Protein AF-0000000084561874 (afdb_homodimer)

Structure (mmCIF, N/CA/C/O backbone):
data_AF-0000000084561874-model_v1
#
loop_
_entity.id
_entity.type
_entity.pdbx_description
1 polymer 'Uncharacterized protein'
#
loop_
_atom_site.group_PDB
_atom_site.id
_atom_site.type_symbol
_atom_site.label_atom_id
_atom_site.label_alt_id
_atom_site.label_comp_id
_atom_site.label_asym_id
_atom_site.label_entity_id
_atom_site.label_seq_id
_atom_site.pdbx_PDB_ins_code
_atom_site.Cartn_x
_atom_site.Cartn_y
_atom_site.Cartn_z
_atom_site.occupancy
_atom_site.B_iso_or_equiv
_atom_site.auth_seq_id
_atom_site.auth_comp_id
_atom_site.auth_asym_id
_atom_site.auth_atom_id
_atom_site.pdbx_PDB_model_num
ATOM 1 N N . MET A 1 1 ? 9.617 -2.43 -19.828 1 80 1 MET A N 1
ATOM 2 C CA . MET A 1 1 ? 9.375 -1.846 -18.516 1 80 1 MET A CA 1
ATOM 3 C C . MET A 1 1 ? 10.688 -1.508 -17.812 1 80 1 MET A C 1
ATOM 5 O O . MET A 1 1 ? 11.586 -2.35 -17.734 1 80 1 MET A O 1
ATOM 9 N N . PRO A 1 2 ? 10.875 -0.246 -17.375 1 89.06 2 PRO A N 1
ATOM 10 C CA . PRO A 1 2 ? 12.117 0.099 -16.672 1 89.06 2 PRO A CA 1
ATOM 11 C C . PRO A 1 2 ? 12.289 -0.681 -15.375 1 89.06 2 PRO A C 1
ATOM 13 O O . PRO A 1 2 ? 11.312 -0.943 -14.664 1 89.06 2 PRO A O 1
ATOM 16 N N . ILE A 1 3 ? 13.477 -1.146 -15.203 1 89.06 3 ILE A N 1
ATOM 17 C CA . ILE A 1 3 ? 13.844 -1.874 -14 1 89.06 3 ILE A CA 1
ATOM 18 C C . ILE A 1 3 ? 15.039 -1.195 -13.328 1 89.06 3 ILE A C 1
ATOM 20 O O . ILE A 1 3 ? 16.062 -0.944 -13.969 1 89.06 3 ILE A O 1
ATOM 24 N N . ILE A 1 4 ? 14.797 -0.896 -12.055 1 91.31 4 ILE A N 1
ATOM 25 C CA . ILE A 1 4 ? 15.867 -0.285 -11.273 1 91.31 4 ILE A CA 1
ATOM 26 C C . ILE A 1 4 ? 16.312 -1.244 -10.172 1 91.31 4 ILE A C 1
ATOM 28 O O . ILE A 1 4 ? 15.492 -1.717 -9.383 1 91.31 4 ILE A O 1
ATOM 32 N N . GLU A 1 5 ? 17.609 -1.479 -10.141 1 91.44 5 GLU A N 1
ATOM 33 C CA . GLU A 1 5 ? 18.188 -2.332 -9.117 1 91.44 5 GLU A CA 1
ATOM 34 C C . GLU A 1 5 ? 18.766 -1.502 -7.969 1 91.44 5 GLU A C 1
ATOM 36 O O . GLU A 1 5 ? 19.484 -0.528 -8.203 1 91.44 5 GLU A O 1
ATOM 41 N N . MET A 1 6 ? 18.359 -1.973 -6.793 1 91.81 6 MET A N 1
ATOM 42 C CA . MET A 1 6 ? 19 -1.351 -5.641 1 91.81 6 MET A CA 1
ATOM 43 C C . MET A 1 6 ? 20.438 -1.842 -5.484 1 91.81 6 MET A C 1
ATOM 45 O O . MET A 1 6 ? 20.672 -2.98 -5.074 1 91.81 6 MET A O 1
ATOM 49 N N . SER A 1 7 ? 21.375 -1.071 -5.773 1 85.44 7 SER A N 1
ATOM 50 C CA . SER A 1 7 ? 22.781 -1.455 -5.859 1 85.44 7 SER A CA 1
ATOM 51 C C . SER A 1 7 ? 23.375 -1.675 -4.473 1 85.44 7 SER A C 1
ATOM 53 O O . SER A 1 7 ? 24.297 -2.484 -4.309 1 85.44 7 SER A O 1
ATOM 55 N N . ASP A 1 8 ? 22.859 -0.956 -3.539 1 88.56 8 ASP A N 1
ATOM 56 C CA . ASP A 1 8 ? 23.344 -1.124 -2.17 1 88.56 8 ASP A CA 1
ATOM 57 C C . ASP A 1 8 ? 22.844 -2.436 -1.571 1 88.56 8 ASP A C 1
ATOM 59 O O . ASP A 1 8 ? 21.625 -2.629 -1.408 1 88.56 8 ASP A O 1
ATOM 63 N N . GLU A 1 9 ? 23.75 -3.309 -1.173 1 87.12 9 GLU A N 1
ATOM 64 C CA . GLU A 1 9 ? 23.406 -4.641 -0.681 1 87.12 9 GLU A CA 1
ATOM 65 C C . GLU A 1 9 ? 22.656 -4.566 0.642 1 87.12 9 GLU A C 1
ATOM 67 O O . GLU A 1 9 ? 21.984 -5.527 1.037 1 87.12 9 GLU A O 1
ATOM 72 N N . ASN A 1 10 ? 22.703 -3.445 1.242 1 91.62 10 ASN A N 1
ATOM 73 C CA . ASN A 1 10 ? 22.047 -3.295 2.535 1 91.62 10 ASN A CA 1
ATOM 74 C C . ASN A 1 10 ? 20.703 -2.58 2.4 1 91.62 10 ASN A C 1
ATOM 76 O O . ASN A 1 10 ? 20 -2.365 3.395 1 91.62 10 ASN A O 1
ATOM 80 N N . ALA A 1 11 ? 20.375 -2.238 1.216 1 95.94 11 ALA A N 1
ATOM 81 C CA . ALA A 1 11 ? 19.125 -1.509 0.991 1 95.94 11 ALA A CA 1
ATOM 82 C C . ALA A 1 11 ? 17.922 -2.375 1.329 1 95.94 11 ALA A C 1
ATOM 84 O O . ALA A 1 11 ? 17.875 -3.557 0.977 1 95.94 11 ALA A O 1
ATOM 85 N N . ARG A 1 12 ? 17.062 -1.822 2.072 1 96 12 ARG A N 1
ATOM 86 C CA . ARG A 1 12 ? 15.773 -2.432 2.402 1 96 12 ARG A CA 1
ATOM 87 C C . ARG A 1 12 ? 14.617 -1.505 2.039 1 96 12 ARG A C 1
ATOM 89 O O . ARG A 1 12 ? 14.68 -0.301 2.297 1 96 12 ARG A O 1
ATOM 96 N N . LEU A 1 13 ? 13.594 -2.086 1.442 1 96.94 13 LEU A N 1
ATOM 97 C CA . LEU A 1 13 ? 12.445 -1.317 0.961 1 96.94 13 LEU A CA 1
ATOM 98 C C . LEU A 1 13 ? 11.164 -2.139 1.051 1 96.94 13 LEU A C 1
ATOM 100 O O . LEU A 1 13 ? 11.117 -3.273 0.568 1 96.94 13 LEU A O 1
ATOM 104 N N . ASP A 1 14 ? 10.203 -1.571 1.718 1 96.62 14 ASP A N 1
ATOM 105 C CA . ASP A 1 14 ? 8.859 -2.141 1.754 1 96.62 14 ASP A CA 1
ATOM 106 C C . ASP A 1 14 ? 7.828 -1.153 1.21 1 96.62 14 ASP A C 1
ATOM 108 O O . ASP A 1 14 ? 7.871 0.036 1.531 1 96.62 14 ASP A O 1
ATOM 112 N N . GLY A 1 15 ? 6.957 -1.612 0.344 1 96.88 15 GLY A N 1
ATOM 113 C CA . GLY A 1 15 ? 5.969 -0.751 -0.284 1 96.88 15 GLY A CA 1
ATOM 114 C C . GLY A 1 15 ? 5.09 -0.022 0.716 1 96.88 15 GLY A C 1
ATOM 115 O O . GLY A 1 15 ? 4.57 1.058 0.423 1 96.88 15 GLY A O 1
ATOM 116 N N . GLY A 1 16 ? 4.902 -0.568 1.932 1 96.94 16 GLY A N 1
ATOM 117 C CA . GLY A 1 16 ? 4.105 0.053 2.977 1 96.94 16 GLY A CA 1
ATOM 118 C C . GLY A 1 16 ? 4.699 1.35 3.492 1 96.94 16 GLY A C 1
ATOM 119 O O . GLY A 1 16 ? 4.027 2.115 4.184 1 96.94 16 GLY A O 1
ATOM 120 N N . ASP A 1 17 ? 5.922 1.586 3.076 1 98.12 17 ASP A N 1
ATOM 121 C CA . ASP A 1 17 ? 6.617 2.787 3.531 1 98.12 17 ASP A CA 1
ATOM 122 C C . ASP A 1 17 ? 6.75 3.807 2.402 1 98.12 17 ASP A C 1
ATOM 124 O O . ASP A 1 17 ? 7.418 4.832 2.559 1 98.12 17 ASP A O 1
ATOM 128 N N . VAL A 1 18 ? 6.219 3.533 1.249 1 98.5 18 VAL A N 1
ATOM 129 C CA . VAL A 1 18 ? 6.359 4.434 0.109 1 98.5 18 VAL A CA 1
ATOM 130 C C . VAL A 1 18 ? 5.008 5.062 -0.224 1 98.5 18 VAL A C 1
ATOM 132 O O . VAL A 1 18 ? 4.07 4.359 -0.609 1 98.5 18 VAL A O 1
ATOM 135 N N . LEU A 1 19 ? 4.895 6.324 -0.006 1 98.62 19 LEU A N 1
ATOM 136 C CA . LEU A 1 19 ? 3.693 7.082 -0.33 1 98.62 19 LEU A CA 1
ATOM 137 C C . LEU A 1 19 ? 3.953 8.047 -1.485 1 98.62 19 LEU A C 1
ATOM 139 O O . LEU A 1 19 ? 4.738 8.984 -1.352 1 98.62 19 LEU A O 1
ATOM 143 N N . PHE A 1 20 ? 3.379 7.801 -2.621 1 98.31 20 PHE A N 1
ATOM 144 C CA . PHE A 1 20 ? 3.432 8.703 -3.768 1 98.31 20 PHE A CA 1
ATOM 145 C C . PHE A 1 20 ? 2.178 9.562 -3.834 1 98.31 20 PHE A C 1
ATOM 147 O O . PHE A 1 20 ? 1.062 9.047 -3.881 1 98.31 20 PHE A O 1
ATOM 154 N N . THR A 1 21 ? 2.295 10.828 -3.965 1 97.88 21 THR A N 1
ATOM 155 C CA . THR A 1 21 ? 1.154 11.742 -3.924 1 97.88 21 THR A CA 1
ATOM 156 C C . THR A 1 21 ? 0.729 12.133 -5.336 1 97.88 21 THR A C 1
ATOM 158 O O . THR A 1 21 ? -0.277 12.82 -5.516 1 97.88 21 THR A O 1
ATOM 161 N N . GLY A 1 22 ? 1.455 11.711 -6.316 1 96.62 22 GLY A N 1
ATOM 162 C CA . GLY A 1 22 ? 1.316 12.203 -7.676 1 96.62 22 GLY A CA 1
ATOM 163 C C . GLY A 1 22 ? 2.291 13.312 -8.016 1 96.62 22 GLY A C 1
ATOM 164 O O . GLY A 1 22 ? 2.516 13.617 -9.188 1 96.62 22 GLY A O 1
ATOM 165 N N . ARG A 1 23 ? 2.92 13.891 -6.934 1 97.62 23 ARG A N 1
ATOM 166 C CA . ARG A 1 23 ? 3.818 15.023 -7.145 1 97.62 23 ARG A CA 1
ATOM 167 C C . ARG A 1 23 ? 5.18 14.766 -6.504 1 97.62 23 ARG A C 1
ATOM 169 O O . ARG A 1 23 ? 6.184 15.336 -6.926 1 97.62 23 ARG A O 1
ATOM 176 N N . GLU A 1 24 ? 5.199 14 -5.5 1 98.81 24 GLU A N 1
ATOM 177 C CA . GLU A 1 24 ? 6.434 13.664 -4.801 1 98.81 24 GLU A CA 1
ATOM 178 C C . GLU A 1 24 ? 6.293 12.359 -4.023 1 98.81 24 GLU A C 1
ATOM 180 O O . GLU A 1 24 ? 5.184 11.836 -3.875 1 98.81 24 GLU A O 1
ATOM 185 N N . PHE A 1 25 ? 7.414 11.828 -3.537 1 98.81 25 PHE A N 1
ATOM 186 C CA . PHE A 1 25 ? 7.473 10.617 -2.727 1 98.81 25 PHE A CA 1
ATOM 187 C C . PHE A 1 25 ? 7.812 10.953 -1.279 1 98.81 25 PHE A C 1
ATOM 189 O O . PHE A 1 25 ? 8.719 11.75 -1.017 1 98.81 25 PHE A O 1
ATOM 196 N N . PHE A 1 26 ? 7.074 10.406 -0.37 1 98.88 26 PHE A N 1
ATOM 197 C CA . PHE A 1 26 ? 7.512 10.234 1.01 1 98.88 26 PHE A CA 1
ATOM 198 C C . PHE A 1 26 ? 7.887 8.781 1.284 1 98.88 26 PHE A C 1
ATOM 200 O O . PHE A 1 26 ? 7.125 7.871 0.964 1 98.88 26 PHE A O 1
ATOM 207 N N . VAL A 1 27 ? 9.078 8.578 1.816 1 98.88 27 VAL A N 1
ATOM 208 C CA . VAL A 1 27 ? 9.523 7.223 2.131 1 98.88 27 VAL A CA 1
ATOM 209 C C . VAL A 1 27 ? 9.758 7.09 3.633 1 98.88 27 VAL A C 1
ATOM 211 O O . VAL A 1 27 ? 10.656 7.73 4.184 1 98.88 27 VAL A O 1
ATOM 214 N N . GLY A 1 28 ? 8.953 6.293 4.27 1 98.81 28 GLY A N 1
ATOM 215 C CA . GLY A 1 28 ? 9.109 6.059 5.695 1 98.81 28 GLY A CA 1
ATOM 216 C C . GLY A 1 28 ? 10.367 5.277 6.035 1 98.81 28 GLY A C 1
ATOM 217 O O . GLY A 1 28 ? 10.609 4.207 5.473 1 98.81 28 GLY A O 1
ATOM 218 N N . ILE A 1 29 ? 11.164 5.793 6.922 1 98.62 29 ILE A N 1
ATOM 219 C CA . ILE A 1 29 ? 12.281 5.055 7.496 1 98.62 29 ILE A CA 1
ATOM 220 C C . ILE A 1 29 ? 11.797 4.258 8.711 1 98.62 29 ILE A C 1
ATOM 222 O O . ILE A 1 29 ? 11.469 4.832 9.75 1 98.62 29 ILE A O 1
ATOM 226 N N . SER A 1 30 ? 11.734 2.953 8.539 1 97.69 30 SER A N 1
ATOM 227 C CA . SER A 1 30 ? 11.164 2.027 9.516 1 97.69 30 SER A CA 1
ATOM 228 C C . SER A 1 30 ? 12.039 0.789 9.672 1 97.69 30 SER A C 1
ATOM 230 O O . SER A 1 30 ? 13.195 0.782 9.258 1 97.69 30 SER A O 1
ATOM 232 N N . TYR A 1 31 ? 11.531 -0.161 10.375 1 95.31 31 TYR A N 1
ATOM 233 C CA . TYR A 1 31 ? 12.219 -1.443 10.5 1 95.31 31 TYR A CA 1
ATOM 234 C C . TYR A 1 31 ? 12.43 -2.082 9.133 1 95.31 31 TYR A C 1
ATOM 236 O O . TYR A 1 31 ? 13.461 -2.721 8.891 1 95.31 31 TYR A O 1
ATOM 244 N N . TRP A 1 32 ? 11.555 -1.86 8.219 1 95.44 32 TRP A N 1
ATOM 245 C CA . TRP A 1 32 ? 11.531 -2.584 6.953 1 95.44 32 TRP A CA 1
ATOM 246 C C . TRP A 1 32 ? 12.203 -1.775 5.848 1 95.44 32 TRP A C 1
ATOM 248 O O . TRP A 1 32 ? 12.641 -2.334 4.84 1 95.44 32 TRP A O 1
ATOM 258 N N . THR A 1 33 ? 12.234 -0.494 5.965 1 97.38 33 THR A N 1
ATOM 259 C CA . THR A 1 33 ? 12.805 0.409 4.973 1 97.38 33 THR A CA 1
ATOM 260 C C . THR A 1 33 ? 13.898 1.276 5.594 1 97.38 33 THR A C 1
ATOM 262 O O . THR A 1 33 ? 13.695 1.855 6.664 1 97.38 33 THR A O 1
ATOM 265 N N . ASN A 1 34 ? 15.047 1.278 4.945 1 97.75 34 ASN A N 1
ATOM 266 C CA . ASN A 1 34 ? 16.125 2.125 5.453 1 97.75 34 ASN A CA 1
ATOM 267 C C . ASN A 1 34 ? 16.469 3.244 4.477 1 97.75 34 ASN A C 1
ATOM 269 O O . ASN A 1 34 ? 15.805 3.391 3.439 1 97.75 34 ASN A O 1
ATOM 273 N N . GLU A 1 35 ? 17.453 4.07 4.801 1 97.88 35 GLU A N 1
ATOM 274 C CA . GLU A 1 35 ? 17.844 5.227 4 1 97.88 35 GLU A CA 1
ATOM 275 C C . GLU A 1 35 ? 18.312 4.805 2.609 1 97.88 35 GLU A C 1
ATOM 277 O O . GLU A 1 35 ? 18.062 5.496 1.624 1 97.88 35 GLU A O 1
ATOM 282 N N . ALA A 1 36 ? 19.016 3.676 2.559 1 97.06 36 ALA A N 1
ATOM 283 C CA . ALA A 1 36 ? 19.469 3.17 1.266 1 97.06 36 ALA A CA 1
ATOM 284 C C . ALA A 1 36 ? 18.281 2.834 0.366 1 97.06 36 ALA A C 1
ATOM 286 O O . ALA A 1 36 ? 18.312 3.098 -0.838 1 97.06 36 ALA A O 1
ATOM 287 N N . GLY A 1 37 ? 17.219 2.262 0.943 1 97.44 37 GLY A N 1
ATOM 288 C CA . GLY A 1 37 ? 16 2.033 0.193 1 97.44 37 GLY A CA 1
ATOM 289 C C . GLY A 1 37 ? 15.367 3.311 -0.322 1 97.44 37 GLY A C 1
ATOM 290 O O . GLY A 1 37 ? 14.938 3.375 -1.475 1 97.44 37 GLY A O 1
ATOM 291 N N . ALA A 1 38 ? 15.367 4.305 0.555 1 98.25 38 ALA A N 1
ATOM 292 C CA . ALA A 1 38 ? 14.82 5.602 0.154 1 98.25 38 ALA A CA 1
ATOM 293 C C . ALA A 1 38 ? 15.617 6.195 -1.003 1 98.25 38 ALA A C 1
ATOM 295 O O . ALA A 1 38 ? 15.047 6.746 -1.944 1 98.25 38 ALA A O 1
ATOM 296 N N . ARG A 1 39 ? 16.844 6.055 -0.987 1 97.25 39 ARG A N 1
ATOM 297 C CA . ARG A 1 39 ? 17.703 6.555 -2.059 1 97.25 39 ARG A CA 1
ATOM 298 C C . ARG A 1 39 ? 17.422 5.824 -3.367 1 97.25 39 ARG A C 1
ATOM 300 O O . ARG A 1 39 ? 17.453 6.434 -4.441 1 97.25 39 ARG A O 1
ATOM 307 N N . ALA A 1 40 ? 17.172 4.582 -3.264 1 96.38 40 ALA A N 1
ATOM 308 C CA . ALA A 1 40 ? 16.859 3.803 -4.461 1 96.38 40 ALA A CA 1
ATOM 309 C C . ALA A 1 40 ? 15.57 4.297 -5.113 1 96.38 40 ALA A C 1
ATOM 311 O O . ALA A 1 40 ? 15.477 4.383 -6.34 1 96.38 40 ALA A O 1
ATOM 312 N N . VAL A 1 41 ? 14.562 4.625 -4.309 1 97.81 41 VAL A N 1
ATOM 313 C CA . VAL A 1 41 ? 13.312 5.168 -4.836 1 97.81 41 VAL A CA 1
ATOM 314 C C . VAL A 1 41 ? 13.578 6.5 -5.535 1 97.81 41 VAL A C 1
ATOM 316 O O . VAL A 1 41 ? 13.117 6.723 -6.656 1 97.81 41 VAL A O 1
ATOM 319 N N . ALA A 1 42 ? 14.383 7.312 -4.887 1 97.88 42 ALA A N 1
ATOM 320 C CA . ALA A 1 42 ? 14.719 8.609 -5.473 1 97.88 42 ALA A CA 1
ATOM 321 C C . ALA A 1 42 ? 15.43 8.438 -6.812 1 97.88 42 ALA A C 1
ATOM 323 O O . ALA A 1 42 ? 15.141 9.156 -7.77 1 97.88 42 ALA A O 1
ATOM 324 N N . ALA A 1 43 ? 16.281 7.469 -6.867 1 95.94 43 ALA A N 1
ATOM 325 C CA . ALA A 1 43 ? 17.047 7.227 -8.086 1 95.94 43 ALA A CA 1
ATOM 326 C C . ALA A 1 43 ? 16.141 6.684 -9.203 1 95.94 43 ALA A C 1
ATOM 328 O O . ALA A 1 43 ? 16.375 6.977 -10.375 1 95.94 43 ALA A O 1
ATOM 329 N N . ALA A 1 44 ? 15.172 5.961 -8.82 1 95.94 44 ALA A N 1
ATOM 330 C CA . ALA A 1 44 ? 14.273 5.34 -9.797 1 95.94 44 ALA A CA 1
ATOM 331 C C . ALA A 1 44 ? 13.305 6.363 -10.383 1 95.94 44 ALA A C 1
ATOM 333 O O . ALA A 1 44 ? 12.828 6.199 -11.508 1 95.94 44 ALA A O 1
ATOM 334 N N . PHE A 1 45 ? 13.023 7.43 -9.625 1 97.31 45 PHE A N 1
ATOM 335 C CA . PHE A 1 45 ? 12.07 8.445 -10.047 1 97.31 45 PHE A CA 1
ATOM 336 C C . PHE A 1 45 ? 12.656 9.844 -9.883 1 97.31 45 PHE A C 1
ATOM 338 O O . PHE A 1 45 ? 12.133 10.656 -9.117 1 97.31 45 PHE A O 1
ATOM 345 N N . PRO A 1 46 ? 13.68 10.148 -10.633 1 97.19 46 PRO A N 1
ATOM 346 C CA . PRO A 1 46 ? 14.406 11.398 -10.43 1 97.19 46 PRO A CA 1
ATOM 347 C C . PRO A 1 46 ? 13.578 12.633 -10.781 1 97.19 46 PRO A C 1
ATOM 349 O O . PRO A 1 46 ? 13.953 13.758 -10.43 1 97.19 46 PRO A O 1
ATOM 352 N N . GLU A 1 47 ? 12.453 12.43 -11.422 1 97.75 47 GLU A N 1
ATOM 353 C CA . GLU A 1 47 ? 11.617 13.555 -11.836 1 97.75 47 GLU A CA 1
ATOM 354 C C . GLU A 1 47 ? 10.742 14.039 -10.68 1 97.75 47 GLU A C 1
ATOM 356 O O . GLU A 1 47 ? 10.156 15.125 -10.758 1 97.75 47 GLU A O 1
ATOM 361 N N . TYR A 1 48 ? 10.656 13.32 -9.609 1 98.44 48 TYR A N 1
ATOM 362 C CA . TYR A 1 48 ? 9.867 13.68 -8.438 1 98.44 48 TYR A CA 1
ATOM 363 C C . TYR A 1 48 ? 10.766 13.922 -7.227 1 98.44 48 TYR A C 1
ATOM 365 O O . TYR A 1 48 ? 11.719 13.172 -7 1 98.44 48 TYR A O 1
ATOM 373 N N . PRO A 1 49 ? 10.422 14.945 -6.453 1 98.75 49 PRO A N 1
ATOM 374 C CA . PRO A 1 49 ? 11.062 14.992 -5.137 1 98.75 49 PRO A CA 1
ATOM 375 C C . PRO A 1 49 ? 10.789 13.734 -4.309 1 98.75 49 PRO A C 1
ATOM 377 O O . PRO A 1 49 ? 9.711 13.148 -4.398 1 98.75 49 PRO A O 1
ATOM 380 N N . CYS A 1 50 ? 11.75 13.312 -3.576 1 98.81 50 CYS A N 1
ATOM 381 C CA . CYS A 1 50 ? 11.641 12.156 -2.701 1 98.81 50 CYS A CA 1
ATOM 382 C C . CYS A 1 50 ? 12.203 12.461 -1.317 1 98.81 50 CYS A C 1
ATOM 384 O O . CYS A 1 50 ? 13.375 12.805 -1.181 1 98.81 50 CYS A O 1
ATOM 386 N N . THR A 1 51 ? 11.375 12.336 -0.268 1 98.81 51 THR A N 1
ATOM 387 C CA . THR A 1 51 ? 11.742 12.742 1.084 1 98.81 51 THR A CA 1
ATOM 388 C C . THR A 1 51 ? 11.633 11.57 2.051 1 98.81 51 THR A C 1
ATOM 390 O O . THR A 1 51 ? 10.555 11 2.221 1 98.81 51 THR A O 1
ATOM 393 N N . PRO A 1 52 ? 12.703 11.172 2.707 1 98.81 52 PRO A N 1
ATOM 394 C CA . PRO A 1 52 ? 12.594 10.203 3.799 1 98.81 52 PRO A CA 1
ATOM 395 C C . PRO A 1 52 ? 11.914 10.781 5.035 1 98.81 52 PRO A C 1
ATOM 397 O O . PRO A 1 52 ? 12.125 11.953 5.371 1 98.81 52 PRO A O 1
ATOM 400 N N . ILE A 1 53 ? 11.023 10.023 5.676 1 98.81 53 ILE A N 1
ATOM 401 C CA . ILE A 1 53 ? 10.297 10.422 6.879 1 98.81 53 ILE A CA 1
ATOM 402 C C . ILE A 1 53 ? 10.523 9.391 7.98 1 98.81 53 ILE A C 1
ATOM 404 O O . ILE A 1 53 ? 10.188 8.211 7.82 1 98.81 53 ILE A O 1
ATOM 408 N N . LYS A 1 54 ? 11.078 9.75 9.039 1 97.88 54 LYS A N 1
ATOM 409 C CA . LYS A 1 54 ? 11.18 8.828 10.172 1 97.88 54 LYS A CA 1
ATOM 410 C C . LYS A 1 54 ? 9.797 8.477 10.711 1 97.88 54 LYS A C 1
ATOM 412 O O . LYS A 1 54 ? 8.984 9.367 10.984 1 97.88 54 LYS A O 1
ATOM 417 N N . VAL A 1 55 ? 9.5 7.191 10.836 1 97.06 55 VAL A N 1
ATOM 418 C CA . VAL A 1 55 ? 8.211 6.773 11.375 1 97.06 55 VAL A CA 1
ATOM 419 C C . VAL A 1 55 ? 8.43 5.918 12.625 1 97.06 55 VAL A C 1
ATOM 421 O O . VAL A 1 55 ? 9.484 5.297 12.781 1 97.06 55 VAL A O 1
ATOM 424 N N . PRO A 1 56 ? 7.488 5.844 13.477 1 94.19 56 PRO A N 1
ATOM 425 C CA . PRO A 1 56 ? 7.613 4.977 14.648 1 94.19 56 PRO A CA 1
ATOM 426 C C . PRO A 1 56 ? 7.801 3.506 14.281 1 94.19 56 PRO A C 1
ATOM 428 O O . PRO A 1 56 ? 7.336 3.064 13.227 1 94.19 56 PRO A O 1
ATOM 431 N N . GLU A 1 57 ? 8.516 2.725 15.047 1 85.56 57 GLU A N 1
ATOM 432 C CA . GLU A 1 57 ? 9.062 1.409 14.719 1 85.56 57 GLU A CA 1
ATOM 433 C C . GLU A 1 57 ? 7.949 0.373 14.57 1 85.56 57 GLU A C 1
ATOM 435 O O . GLU A 1 57 ? 8.133 -0.659 13.922 1 85.56 57 GLU A O 1
ATOM 440 N N . GLN A 1 58 ? 6.777 0.638 14.766 1 89.69 58 GLN A N 1
ATOM 441 C CA . GLN A 1 58 ? 5.789 -0.428 14.891 1 89.69 58 GLN A CA 1
ATOM 442 C C . GLN A 1 58 ? 4.992 -0.591 13.602 1 89.69 58 GLN A C 1
ATOM 444 O O . GLN A 1 58 ? 4.316 -1.604 13.406 1 89.69 58 GLN A O 1
ATOM 449 N N . LYS A 1 59 ? 5.145 0.398 12.742 1 94.25 59 LYS A N 1
ATOM 450 C CA . LYS A 1 59 ? 4.262 0.335 11.578 1 94.25 59 LYS A CA 1
ATOM 451 C C . LYS A 1 59 ? 4.91 0.988 10.359 1 94.25 59 LYS A C 1
ATOM 453 O O . LYS A 1 59 ? 5.918 1.683 10.484 1 94.25 59 LYS A O 1
ATOM 458 N N . HIS A 1 60 ? 4.391 0.721 9.242 1 97.25 60 HIS A N 1
ATOM 459 C CA . HIS A 1 60 ? 4.77 1.375 7.996 1 97.25 60 HIS A CA 1
ATOM 460 C C . HIS A 1 60 ? 4.207 2.791 7.926 1 97.25 60 HIS A C 1
ATOM 462 O O . HIS A 1 60 ? 3.234 3.113 8.609 1 97.25 60 HIS A O 1
ATOM 468 N N . LEU A 1 61 ? 4.754 3.598 7.102 1 98.31 61 LEU A N 1
ATOM 469 C CA . LEU A 1 61 ? 4.312 4.977 6.906 1 98.31 61 LEU A CA 1
ATOM 470 C C . LEU A 1 61 ? 2.83 5.027 6.555 1 98.31 61 LEU A C 1
ATOM 472 O O . LEU A 1 61 ? 2.074 5.801 7.145 1 98.31 61 LEU A O 1
ATOM 476 N N . LYS A 1 62 ? 2.393 4.129 5.711 1 97.88 62 LYS A N 1
ATOM 477 C CA . LYS A 1 62 ? 1.039 4.207 5.172 1 97.88 62 LYS A CA 1
ATOM 478 C C . LYS A 1 62 ? 0.007 3.76 6.203 1 97.88 62 LYS A C 1
ATOM 480 O O . LYS A 1 62 ? -1.193 3.971 6.02 1 97.88 62 LYS A O 1
ATOM 485 N N . SER A 1 63 ? 0.514 3.201 7.289 1 96.12 63 SER A N 1
ATOM 486 C CA . SER A 1 63 ? -0.394 2.924 8.398 1 96.12 63 SER A CA 1
ATOM 487 C C . SER A 1 63 ? -0.798 4.207 9.117 1 96.12 63 SER A C 1
ATOM 489 O O . SER A 1 63 ? -1.869 4.273 9.719 1 96.12 63 SER A O 1
ATOM 491 N N . TYR A 1 64 ? 0.003 5.227 9.039 1 97.62 64 TYR A N 1
ATOM 492 C CA . TYR A 1 64 ? -0.25 6.488 9.727 1 97.62 64 TYR A CA 1
ATOM 493 C C . TYR A 1 64 ? -0.946 7.48 8.797 1 97.62 64 TYR A C 1
ATOM 495 O O . TYR A 1 64 ? -1.857 8.195 9.227 1 97.62 64 TYR A O 1
ATOM 503 N N . ILE A 1 65 ? -0.458 7.559 7.562 1 98.19 65 ILE A N 1
ATOM 504 C CA . ILE A 1 65 ? -0.928 8.562 6.617 1 98.19 65 ILE A CA 1
ATOM 505 C C . ILE A 1 65 ? -1.112 7.93 5.238 1 98.19 65 ILE A C 1
ATOM 507 O O . ILE A 1 65 ? -0.252 7.18 4.773 1 98.19 65 ILE A O 1
ATOM 511 N N . THR A 1 66 ? -2.219 8.148 4.574 1 98.19 66 THR A N 1
ATOM 512 C CA . THR A 1 66 ? -2.477 7.73 3.201 1 98.19 66 THR A CA 1
ATOM 513 C C . THR A 1 66 ? -3.078 8.875 2.391 1 98.19 66 THR A C 1
ATOM 515 O O . THR A 1 66 ? -3.336 9.953 2.928 1 98.19 66 THR A O 1
ATOM 518 N N . MET A 1 67 ? -3.197 8.656 1.163 1 97.69 67 MET A N 1
ATOM 519 C CA . MET A 1 67 ? -3.883 9.641 0.324 1 97.69 67 MET A CA 1
ATOM 520 C C . MET A 1 67 ? -5.395 9.484 0.434 1 97.69 67 MET A C 1
ATOM 522 O O . MET A 1 67 ? -5.91 8.367 0.468 1 97.69 67 MET A O 1
ATOM 526 N N . GLY A 1 68 ? -6.07 10.602 0.579 1 96.69 68 GLY A N 1
ATOM 527 C CA . GLY A 1 68 ? -7.527 10.617 0.546 1 96.69 68 GLY A CA 1
ATOM 528 C C . GLY A 1 68 ? -8.086 11.289 -0.691 1 96.69 68 GLY A C 1
ATOM 529 O O . GLY A 1 68 ? -9.297 11.508 -0.795 1 96.69 68 GLY A O 1
ATOM 530 N N . GLY A 1 69 ? -7.324 11.742 -1.566 1 95.69 69 GLY A N 1
ATOM 531 C CA . GLY A 1 69 ? -7.617 12.461 -2.797 1 95.69 69 GLY A CA 1
ATOM 532 C C . GLY A 1 69 ? -6.422 13.227 -3.342 1 95.69 69 GLY A C 1
ATOM 533 O O . GLY A 1 69 ? -5.336 13.188 -2.758 1 95.69 69 GLY A O 1
ATOM 534 N N . PRO A 1 70 ? -6.715 13.805 -4.617 1 94.88 70 PRO A N 1
ATOM 535 C CA . PRO A 1 70 ? -5.641 14.688 -5.086 1 94.88 70 PRO A CA 1
ATOM 536 C C . PRO A 1 70 ? -5.293 15.781 -4.082 1 94.88 70 PRO A C 1
ATOM 538 O O . PRO A 1 70 ? -6.172 16.547 -3.662 1 94.88 70 PRO A O 1
ATOM 541 N N . ASP A 1 71 ? -4.09 15.891 -3.52 1 96.69 71 ASP A N 1
ATOM 542 C CA . ASP A 1 71 ? -3.545 16.891 -2.605 1 96.69 71 ASP A CA 1
ATOM 543 C C . ASP A 1 71 ? -4.191 16.781 -1.227 1 96.69 71 ASP A C 1
ATOM 545 O O . ASP A 1 71 ? -4.281 17.766 -0.498 1 96.69 71 ASP A O 1
ATOM 549 N N . LEU A 1 72 ? -4.777 15.695 -0.923 1 97.38 72 LEU A N 1
ATOM 550 C CA . LEU A 1 72 ? -5.418 15.461 0.366 1 97.38 72 LEU A CA 1
ATOM 551 C C . LEU A 1 72 ? -4.797 14.258 1.07 1 97.38 72 LEU A C 1
ATOM 553 O O . LEU A 1 72 ? -4.781 13.148 0.523 1 97.38 72 LEU A O 1
ATOM 557 N N . LEU A 1 73 ? -4.277 14.477 2.246 1 98.19 73 LEU A N 1
ATOM 558 C CA . LEU A 1 73 ? -3.762 13.406 3.096 1 98.19 73 LEU A CA 1
ATOM 559 C C . LEU A 1 73 ? -4.793 13 4.141 1 98.19 73 LEU A C 1
ATOM 561 O O . LEU A 1 73 ? -5.445 13.859 4.742 1 98.19 73 LEU A O 1
ATOM 565 N N . CYS A 1 74 ? -4.984 11.75 4.379 1 97.69 74 CYS A N 1
ATOM 566 C CA . CYS A 1 74 ? -5.762 11.203 5.484 1 97.69 74 CYS A CA 1
ATOM 567 C C . CYS A 1 74 ? -4.848 10.719 6.605 1 97.69 74 CYS A C 1
ATOM 569 O O . CYS A 1 74 ? -3.873 10.008 6.352 1 97.69 74 CYS A O 1
ATOM 571 N N . VAL A 1 75 ? -5.184 11.102 7.797 1 98.06 75 VAL A N 1
ATOM 572 C CA . VAL A 1 75 ? -4.293 10.82 8.914 1 98.06 75 VAL A CA 1
ATOM 573 C C . VAL A 1 75 ? -5.113 10.43 10.141 1 98.06 75 VAL A C 1
ATOM 575 O O . VAL A 1 75 ? -6.191 10.992 10.383 1 98.06 75 VAL A O 1
ATOM 578 N N . GLY A 1 76 ? -4.617 9.469 10.922 1 96.31 76 GLY A N 1
ATOM 579 C CA . GLY A 1 76 ? -5.262 9.117 12.172 1 96.31 76 GLY A CA 1
ATOM 580 C C . GLY A 1 76 ? -5.121 10.188 13.234 1 96.31 76 GLY A C 1
ATOM 581 O O . GLY A 1 76 ? -4.176 10.977 13.211 1 96.31 76 GLY A O 1
ATOM 582 N N . VAL A 1 77 ? -6.031 10.062 14.172 1 96.81 77 VAL A N 1
ATOM 583 C CA . VAL A 1 77 ? -6.082 11.062 15.234 1 96.81 77 VAL A CA 1
ATOM 584 C C . VAL A 1 77 ? -5.012 10.758 16.281 1 96.81 77 VAL A C 1
ATOM 586 O O . VAL A 1 77 ? -4.68 11.617 17.109 1 96.81 77 VAL A O 1
ATOM 589 N N . GLY A 1 78 ? -4.461 9.648 16.266 1 96.38 78 GLY A N 1
ATOM 590 C CA . GLY A 1 78 ? -3.502 9.234 17.281 1 96.38 78 GLY A CA 1
ATOM 591 C C . GLY A 1 78 ? -2.254 10.094 17.312 1 96.38 78 GLY A C 1
ATOM 592 O O . GLY A 1 78 ? -1.858 10.664 16.297 1 96.38 78 GLY A O 1
ATOM 593 N N . LYS A 1 79 ? -1.649 10.148 18.422 1 97.25 79 LYS A N 1
ATOM 594 C CA . LYS A 1 79 ? -0.484 10.992 18.641 1 97.25 79 LYS A CA 1
ATOM 595 C C . LYS A 1 79 ? 0.626 10.68 17.641 1 97.25 79 LYS A C 1
ATOM 597 O O . LYS A 1 79 ? 1.215 11.586 17.047 1 97.25 79 LYS A O 1
ATOM 602 N N . GLU A 1 80 ? 0.917 9.469 17.484 1 97.5 80 GLU A N 1
ATOM 603 C CA . GLU A 1 80 ? 1.988 9.078 16.562 1 97.5 80 GLU A CA 1
ATOM 604 C C . GLU A 1 80 ? 1.685 9.516 15.133 1 97.5 80 GLU A C 1
ATOM 606 O O . GLU A 1 80 ? 2.561 10.031 14.445 1 97.5 80 GLU A O 1
ATOM 611 N N . SER A 1 81 ? 0.459 9.32 14.734 1 97.88 81 SER A N 1
ATOM 612 C CA . SER A 1 81 ? 0.052 9.734 13.398 1 97.88 81 SER A CA 1
ATOM 613 C C . SER A 1 81 ? 0.224 11.234 13.211 1 97.88 81 SER A C 1
ATOM 615 O O . SER A 1 81 ? 0.725 11.68 12.172 1 97.88 81 SER A O 1
ATOM 617 N N . GLN A 1 82 ? -0.149 11.969 14.203 1 98.31 82 GLN A N 1
ATOM 618 C CA . GLN A 1 82 ? -0.059 13.422 14.133 1 98.31 82 GLN A CA 1
ATOM 619 C C . GLN A 1 82 ? 1.396 13.883 14.117 1 98.31 82 GLN A C 1
ATOM 621 O O . GLN A 1 82 ? 1.733 14.859 13.445 1 98.31 82 GLN A O 1
ATOM 626 N N . GLU A 1 83 ? 2.207 13.219 14.773 1 98.12 83 GLU A N 1
ATOM 627 C CA . GLU A 1 83 ? 3.629 13.547 14.75 1 98.12 83 GLU A CA 1
ATOM 628 C C . GLU A 1 83 ? 4.23 13.289 13.375 1 98.12 83 GLU A C 1
ATOM 630 O O . GLU A 1 83 ? 5.016 14.094 12.867 1 98.12 83 GLU A O 1
ATOM 635 N N . VAL A 1 84 ? 3.889 12.172 12.805 1 98.5 84 VAL A N 1
ATOM 636 C CA . VAL A 1 84 ? 4.359 11.852 11.461 1 98.5 84 VAL A CA 1
ATOM 637 C C . VAL A 1 84 ? 3.867 12.914 10.477 1 98.5 84 VAL A C 1
ATOM 639 O O . VAL A 1 84 ? 4.621 13.367 9.609 1 98.5 84 VAL A O 1
ATOM 642 N N . LEU A 1 85 ? 2.65 13.352 10.625 1 98.69 85 LEU A N 1
ATOM 643 C CA . LEU A 1 85 ? 2.086 14.391 9.773 1 98.69 85 LEU A CA 1
ATOM 644 C C . LEU A 1 85 ? 2.896 15.68 9.867 1 98.69 85 LEU A C 1
ATOM 646 O O . LEU A 1 85 ? 3.229 16.281 8.852 1 98.69 85 LEU A O 1
ATOM 650 N N . LYS A 1 86 ? 3.18 16.062 11.031 1 98.44 86 LYS A N 1
ATOM 651 C CA . LYS A 1 86 ? 3.951 17.297 11.227 1 98.44 86 LYS A CA 1
ATOM 652 C C . LYS A 1 86 ? 5.309 17.203 10.539 1 98.44 86 LYS A C 1
ATOM 654 O O . LYS A 1 86 ? 5.754 18.172 9.914 1 98.44 86 LYS A O 1
ATOM 659 N N . ARG A 1 87 ? 5.953 16.078 10.695 1 98.56 87 ARG A N 1
ATOM 660 C CA . ARG A 1 87 ? 7.227 15.875 10.016 1 98.56 87 ARG A CA 1
ATOM 661 C C . ARG A 1 87 ? 7.066 15.977 8.5 1 98.56 87 ARG A C 1
ATOM 663 O O . ARG A 1 87 ? 7.875 16.609 7.824 1 98.56 87 ARG A O 1
ATOM 670 N N . MET A 1 88 ? 6.066 15.383 7.984 1 98.69 88 MET A N 1
ATOM 671 C CA . MET A 1 88 ? 5.809 15.414 6.547 1 98.69 88 MET A CA 1
ATOM 672 C C . MET A 1 88 ? 5.539 16.844 6.074 1 98.69 88 MET A C 1
ATOM 674 O O . MET A 1 88 ? 6.051 17.25 5.031 1 98.69 88 MET A O 1
ATOM 678 N N . GLU A 1 89 ? 4.754 17.547 6.828 1 98.25 89 GLU A N 1
ATOM 679 C CA . GLU A 1 89 ? 4.418 18.906 6.469 1 98.25 89 GLU A CA 1
ATOM 680 C C . GLU A 1 89 ? 5.664 19.797 6.438 1 98.25 89 GLU A C 1
ATOM 682 O O . GLU A 1 89 ? 5.801 20.656 5.562 1 98.25 89 GLU A O 1
ATOM 687 N N . ARG A 1 90 ? 6.469 19.562 7.355 1 98.12 90 ARG A N 1
ATOM 688 C CA . ARG A 1 90 ? 7.691 20.359 7.457 1 98.12 90 ARG A CA 1
ATOM 689 C C . ARG A 1 90 ? 8.609 20.109 6.262 1 98.12 90 ARG A C 1
ATOM 691 O O . ARG A 1 90 ? 9.281 21.016 5.789 1 98.12 90 ARG A O 1
ATOM 698 N N . GLU A 1 91 ? 8.547 18.906 5.695 1 98.12 91 GLU A N 1
ATOM 699 C CA . GLU A 1 91 ? 9.531 18.5 4.695 1 98.12 91 GLU A CA 1
ATOM 700 C C . GLU A 1 91 ? 8.93 18.5 3.293 1 98.12 91 GLU A C 1
ATOM 702 O O . GLU A 1 91 ? 9.648 18.438 2.299 1 98.12 91 GLU A O 1
ATOM 707 N N . ALA A 1 92 ? 7.668 18.625 3.215 1 98.38 92 ALA A N 1
ATOM 708 C CA . ALA A 1 92 ? 6.957 18.516 1.941 1 98.38 92 ALA A CA 1
ATOM 709 C C . ALA A 1 92 ? 7.371 19.641 0.989 1 98.38 92 ALA A C 1
ATOM 711 O O . ALA A 1 92 ? 7.605 20.766 1.417 1 98.38 92 ALA A O 1
ATOM 712 N N . THR A 1 93 ? 7.512 19.281 -0.266 1 98.31 93 THR A N 1
ATOM 713 C CA . THR A 1 93 ? 7.77 20.266 -1.323 1 98.31 93 THR A CA 1
ATOM 714 C C . THR A 1 93 ? 6.5 21.031 -1.673 1 98.31 93 THR A C 1
ATOM 716 O O . THR A 1 93 ? 6.562 22.188 -2.086 1 98.31 93 THR A O 1
ATOM 719 N N . PHE A 1 94 ? 5.344 20.438 -1.495 1 98.31 94 PHE A N 1
ATOM 720 C CA . PHE A 1 94 ? 4.047 21.016 -1.832 1 98.31 94 PHE A CA 1
ATOM 721 C C . PHE A 1 94 ? 3.143 21.062 -0.607 1 98.31 94 PHE A C 1
ATOM 723 O O . PHE A 1 94 ? 3.475 20.5 0.439 1 98.31 94 PHE A O 1
ATOM 730 N N . SER A 1 95 ? 2.023 21.766 -0.803 1 97.88 95 SER A N 1
ATOM 731 C CA . SER A 1 95 ? 1.037 21.875 0.267 1 97.88 95 SER A CA 1
ATOM 732 C C . SER A 1 95 ? -0.092 20.875 0.087 1 97.88 95 SER A C 1
ATOM 734 O O . SER A 1 95 ? -0.562 20.656 -1.03 1 97.88 95 SER A O 1
ATOM 736 N N . TYR A 1 96 ? -0.537 20.328 1.277 1 98.19 96 TYR A N 1
ATOM 737 C CA . TYR A 1 96 ? -1.613 19.344 1.267 1 98.19 96 TYR A CA 1
ATOM 738 C C . TYR A 1 96 ? -2.703 19.719 2.264 1 98.19 96 TYR A C 1
ATOM 740 O O . TYR A 1 96 ? -2.414 20.234 3.346 1 98.19 96 TYR A O 1
ATOM 748 N N . GLN A 1 97 ? -3.926 19.531 1.831 1 98 97 GLN A N 1
ATOM 749 C CA . GLN A 1 97 ? -4.988 19.453 2.83 1 98 97 GLN A CA 1
ATOM 750 C C . GLN A 1 97 ? -4.891 18.172 3.643 1 98 97 GLN A C 1
ATOM 752 O O . GLN A 1 97 ? -4.262 17.203 3.211 1 98 97 GLN A O 1
ATOM 757 N N . THR A 1 98 ? -5.465 18.25 4.824 1 97.94 98 THR A N 1
ATOM 758 C CA . THR A 1 98 ? -5.426 17.062 5.68 1 97.94 98 THR A CA 1
ATOM 759 C C . THR A 1 98 ? -6.816 16.75 6.215 1 97.94 98 THR A C 1
ATOM 761 O O . THR A 1 98 ? -7.602 17.641 6.508 1 97.94 98 THR A O 1
ATOM 764 N N . LEU A 1 99 ? -7.164 15.547 6.234 1 95.44 99 LEU A N 1
ATOM 765 C CA . LEU A 1 99 ? -8.344 15.016 6.906 1 95.44 99 LEU A CA 1
ATOM 766 C C . LEU A 1 99 ? -7.953 14.086 8.047 1 95.44 99 LEU A C 1
ATOM 768 O O . LEU A 1 99 ? -7.359 13.031 7.82 1 95.44 99 LEU A O 1
ATOM 772 N N . THR A 1 100 ? -8.297 14.406 9.266 1 96.38 100 THR A N 1
ATOM 773 C CA . THR A 1 100 ? -8 13.57 10.422 1 96.38 100 THR A CA 1
ATOM 774 C C . THR A 1 100 ? -9.156 12.609 10.703 1 96.38 100 THR A C 1
ATOM 776 O O . THR A 1 100 ? -10.297 13.039 10.898 1 96.38 100 THR A O 1
ATOM 779 N N . LEU A 1 101 ? -8.836 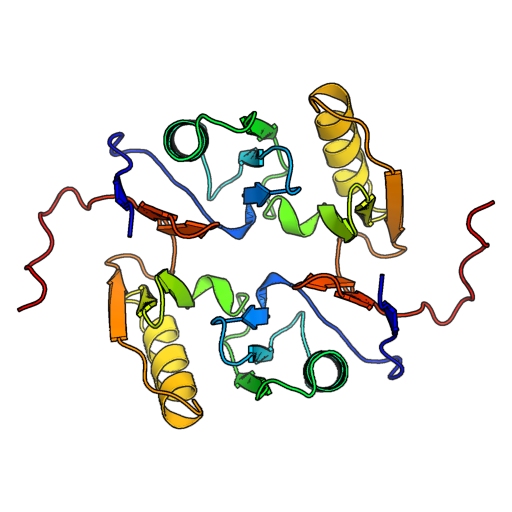11.336 10.695 1 94.12 101 LEU A N 1
ATOM 780 C CA . LEU A 1 101 ? -9.812 10.289 10.961 1 94.12 101 LEU A CA 1
ATOM 781 C C . LEU A 1 101 ? -9.898 9.992 12.461 1 94.12 101 LEU A C 1
ATOM 783 O O . LEU A 1 101 ? -8.906 10.109 13.172 1 94.12 101 LEU A O 1
ATOM 787 N N . PRO A 1 102 ? -11.023 9.586 12.898 1 91.75 102 PRO A N 1
ATOM 788 C CA . PRO A 1 102 ? -11.18 9.336 14.336 1 91.75 102 PRO A CA 1
ATOM 789 C C . PRO A 1 102 ? -10.406 8.102 14.812 1 91.75 102 PRO A C 1
ATOM 791 O O . PRO A 1 102 ? -10.148 7.961 16.016 1 91.75 102 PRO A O 1
ATOM 794 N N . GLU A 1 103 ? -9.922 7.273 13.898 1 91.25 103 GLU A N 1
ATOM 795 C CA . GLU A 1 103 ? -9.07 6.137 14.227 1 91.25 103 GLU A CA 1
ATOM 796 C C . GLU A 1 103 ? -7.617 6.566 14.406 1 91.25 103 GLU A C 1
ATOM 798 O O . GLU A 1 103 ? -7.176 7.547 13.805 1 91.25 103 GLU A O 1
ATOM 803 N N . ASP A 1 104 ? -6.863 5.781 15.234 1 91.19 104 ASP A N 1
ATOM 804 C CA . ASP A 1 104 ? -5.461 6.109 15.469 1 91.19 104 ASP A CA 1
ATOM 805 C C . ASP A 1 104 ? -4.637 5.949 14.195 1 91.19 104 ASP A C 1
ATOM 807 O O . ASP A 1 104 ? -3.643 6.652 14 1 91.19 104 ASP A O 1
ATOM 811 N N . GLU A 1 105 ? -5.094 5.016 13.336 1 91.88 105 GLU A N 1
ATOM 812 C CA . GLU A 1 105 ? -4.41 4.734 12.078 1 91.88 105 GLU A CA 1
ATOM 813 C C . GLU A 1 105 ? -5.234 5.195 10.883 1 91.88 105 GLU A C 1
ATOM 815 O O . GLU A 1 105 ? -6.449 5.383 11 1 91.88 105 GLU A O 1
ATOM 820 N N . ALA A 1 106 ? -4.418 5.457 9.828 1 93.12 106 ALA A N 1
ATOM 821 C CA . ALA A 1 106 ? -5.113 5.742 8.578 1 93.12 106 ALA A CA 1
ATOM 822 C C . ALA A 1 106 ? -5.77 4.484 8.016 1 93.12 106 ALA A C 1
ATOM 824 O O . ALA A 1 106 ? -5.27 3.895 7.051 1 93.12 106 ALA A O 1
ATOM 825 N N . ALA A 1 107 ? -6.836 4.066 8.648 1 92.44 107 ALA A N 1
ATOM 826 C CA . ALA A 1 107 ? -7.621 2.898 8.266 1 92.44 107 ALA A CA 1
ATOM 827 C C . ALA A 1 107 ? -9.039 3.297 7.871 1 92.44 107 ALA A C 1
ATOM 829 O O . ALA A 1 107 ? -9.43 4.457 8.023 1 92.44 107 ALA A O 1
ATOM 830 N N . ASN A 1 108 ? -9.695 2.408 7.207 1 93.88 108 ASN A N 1
ATOM 831 C CA . ASN A 1 108 ? -11.07 2.605 6.77 1 93.88 108 ASN A CA 1
ATOM 832 C C . ASN A 1 108 ? -11.172 3.691 5.703 1 93.88 108 ASN A C 1
ATOM 834 O O . ASN A 1 108 ? -12.172 4.41 5.633 1 93.88 108 ASN A O 1
ATOM 838 N N . VAL A 1 109 ? -10.078 3.861 4.992 1 94.88 109 VAL A N 1
ATOM 839 C CA . VAL A 1 109 ? -10 4.766 3.852 1 94.88 109 VAL A CA 1
ATOM 840 C C . VAL A 1 109 ? -9.141 4.148 2.756 1 94.88 109 VAL A C 1
ATOM 842 O O . VAL A 1 109 ? -8.102 3.539 3.041 1 94.88 109 VAL A O 1
ATOM 845 N N . LEU A 1 110 ? -9.516 4.305 1.511 1 96.56 110 LEU A N 1
ATOM 846 C CA . LEU A 1 110 ? -8.766 3.869 0.339 1 96.56 110 LEU A CA 1
ATOM 847 C C . LEU A 1 110 ? -8.93 4.855 -0.811 1 96.56 110 LEU A C 1
ATOM 849 O O . LEU A 1 110 ? -10.047 5.234 -1.157 1 96.56 110 LEU A O 1
ATOM 853 N N . PHE A 1 111 ? -7.863 5.316 -1.252 1 96.94 111 PHE A N 1
ATOM 854 C CA . PHE A 1 111 ? -7.875 6.141 -2.455 1 96.94 111 PHE A CA 1
ATOM 855 C C . PHE A 1 111 ? -7.16 5.438 -3.602 1 96.94 111 PHE A C 1
ATOM 857 O O . PHE A 1 111 ? -5.949 5.219 -3.545 1 96.94 111 PHE A O 1
ATOM 864 N N . LEU A 1 112 ? -7.836 5.016 -4.609 1 94.69 112 LEU A N 1
ATOM 865 C CA . LEU A 1 112 ? -7.324 4.258 -5.742 1 94.69 112 LEU A CA 1
ATOM 866 C C . LEU A 1 112 ? -8.062 4.625 -7.023 1 94.69 112 LEU A C 1
ATOM 868 O O . LEU A 1 112 ? -9.297 4.734 -7.027 1 94.69 112 LEU A O 1
ATOM 872 N N . ASN A 1 113 ? -7.32 4.93 -8.062 1 91.44 113 ASN A N 1
ATOM 873 C CA . ASN A 1 113 ? -7.871 5.195 -9.391 1 91.44 113 ASN A CA 1
ATOM 874 C C . ASN A 1 113 ? -8.867 6.352 -9.359 1 91.44 113 ASN A C 1
ATOM 876 O O . ASN A 1 113 ? -9.961 6.254 -9.922 1 91.44 113 ASN A O 1
ATOM 880 N N . GLY A 1 114 ? -8.555 7.316 -8.469 1 93.25 114 GLY A N 1
ATOM 881 C CA . GLY A 1 114 ? -9.336 8.539 -8.445 1 93.25 114 GLY A CA 1
ATOM 882 C C . GLY A 1 114 ? -10.609 8.422 -7.625 1 93.25 114 GLY A C 1
ATOM 883 O O . GLY A 1 114 ? -11.492 9.281 -7.703 1 93.25 114 GLY A O 1
ATOM 884 N N . THR A 1 115 ? -10.758 7.336 -6.883 1 95.06 115 THR A N 1
ATOM 885 C CA . THR A 1 115 ? -11.953 7.094 -6.078 1 95.06 115 THR A CA 1
ATOM 886 C C . THR A 1 115 ? -11.586 6.957 -4.605 1 95.06 115 THR A C 1
ATOM 888 O O . THR A 1 115 ? -10.633 6.258 -4.254 1 95.06 115 THR A O 1
ATOM 891 N N . LEU A 1 116 ? -12.305 7.652 -3.785 1 95.5 116 LEU A N 1
ATOM 892 C CA . LEU A 1 116 ? -12.141 7.543 -2.338 1 95.5 116 LEU A CA 1
ATOM 893 C C . LEU A 1 116 ? -13.195 6.617 -1.74 1 95.5 116 LEU A C 1
ATOM 895 O O . LEU A 1 116 ? -14.391 6.828 -1.929 1 95.5 116 LEU A O 1
ATOM 899 N N . VAL A 1 117 ? -12.75 5.562 -1.099 1 95.75 117 VAL A N 1
ATOM 900 C CA . VAL A 1 117 ? -13.609 4.656 -0.344 1 95.75 117 VAL A CA 1
ATOM 901 C C . VAL A 1 117 ? -13.383 4.855 1.153 1 95.75 117 VAL A C 1
ATOM 903 O O . VAL A 1 117 ? -12.25 4.762 1.635 1 95.75 117 VAL A O 1
ATOM 906 N N . HIS A 1 118 ? -14.445 5.191 1.885 1 94.56 118 HIS A N 1
ATOM 907 C CA . HIS A 1 118 ? -14.219 5.473 3.299 1 94.56 118 HIS A CA 1
ATOM 908 C C . HIS A 1 118 ? -15.43 5.094 4.137 1 94.56 118 HIS A C 1
ATOM 910 O O . HIS A 1 118 ? -16.547 4.965 3.607 1 94.56 118 HIS A O 1
ATOM 916 N N . ARG A 1 119 ? -15.07 4.797 5.395 1 89.5 119 ARG A N 1
ATOM 917 C CA . ARG A 1 119 ? -16.156 4.539 6.336 1 89.5 119 ARG A CA 1
ATOM 918 C C . ARG A 1 119 ? -16.719 5.84 6.891 1 89.5 119 ARG A C 1
ATOM 920 O O . ARG A 1 119 ? -15.969 6.746 7.246 1 89.5 119 ARG A O 1
ATOM 927 N N . THR A 1 120 ? -18 6.051 6.707 1 73.31 120 THR A N 1
ATOM 928 C CA . THR A 1 120 ? -18.625 7.199 7.348 1 73.31 120 THR A CA 1
ATOM 929 C C . THR A 1 120 ? -18.828 6.945 8.836 1 73.31 120 THR A C 1
ATOM 931 O O . THR A 1 120 ? -19.406 5.926 9.227 1 73.31 120 THR A O 1
ATOM 934 N N . PRO A 1 121 ? -18.078 7.633 9.719 1 61.38 121 PRO A N 1
ATOM 935 C CA . PRO A 1 121 ? -18.391 7.422 11.133 1 61.38 121 PRO A CA 1
ATOM 936 C C . PRO A 1 121 ? -19.875 7.555 11.438 1 61.38 121 PRO A C 1
ATOM 938 O O . PRO A 1 121 ? -20.594 8.25 10.719 1 61.38 121 PRO A O 1
ATOM 941 N N . GLU A 1 122 ? -20.344 6.516 12.211 1 55.97 122 GLU A N 1
ATOM 942 C CA . GLU A 1 122 ? -21.734 6.711 12.648 1 55.97 122 GLU A CA 1
ATOM 943 C C . GLU A 1 122 ? -22.016 8.18 12.953 1 55.97 122 GLU A C 1
ATOM 945 O O . GLU A 1 122 ? -23.125 8.656 12.766 1 55.97 122 GLU A O 1
ATOM 950 N N . GLU A 1 123 ? -21.047 8.773 13.688 1 50.75 123 GLU A N 1
ATOM 951 C CA . GLU A 1 123 ? -21.266 10.148 14.117 1 50.75 123 GLU A CA 1
ATOM 952 C C . GLU A 1 123 ? -20.906 11.141 13.016 1 50.75 123 GLU A C 1
ATOM 954 O O . GLU A 1 123 ? -19.875 10.977 12.344 1 50.75 123 GLU A O 1
ATOM 959 N N . THR A 1 124 ? -21.953 11.695 12.266 1 46.53 124 THR A N 1
ATOM 960 C CA . THR A 1 124 ? -21.906 12.711 11.219 1 46.53 124 THR A CA 1
ATOM 961 C C . THR A 1 124 ? -20.672 13.594 11.375 1 46.53 124 THR A C 1
ATOM 963 O O . THR A 1 124 ? -20.516 14.266 12.398 1 46.53 124 THR A O 1
ATOM 966 N N . PRO A 1 125 ? -19.547 13.328 10.727 1 43 125 PRO A N 1
ATOM 967 C CA . PRO A 1 125 ? -18.453 14.289 10.875 1 43 125 PRO A CA 1
ATOM 968 C C . PRO A 1 125 ? -18.922 15.742 10.844 1 43 125 PRO A C 1
ATOM 970 O O . PRO A 1 125 ? -19.969 16.031 10.242 1 43 125 PRO A O 1
ATOM 973 N N . LEU A 1 126 ? -18.531 16.547 11.867 1 39.41 126 LEU A N 1
ATOM 974 C CA . LEU A 1 126 ? -18.531 18.016 11.805 1 39.41 126 LEU A CA 1
ATOM 975 C C . LEU A 1 126 ? -17.922 18.5 10.492 1 39.41 126 LEU A C 1
ATOM 977 O O . LEU A 1 126 ? -16.859 18.016 10.086 1 39.41 126 LEU A O 1
ATOM 981 N N . SER A 1 127 ? -18.719 18.984 9.5 1 35.09 127 SER A N 1
ATOM 982 C CA . SER A 1 127 ? -18.5 19.594 8.195 1 35.09 127 SER A CA 1
ATOM 983 C C . SER A 1 127 ? -17.188 20.344 8.141 1 35.09 127 SER A C 1
ATOM 985 O O . SER A 1 127 ? -16.656 20.766 9.172 1 35.09 127 SER A O 1
ATOM 987 N N . PHE A 1 128 ? -16.344 20.016 7.004 1 36.38 128 PHE A N 1
ATOM 988 C CA . PHE A 1 128 ? -15.297 20.906 6.5 1 36.38 128 PHE A CA 1
ATOM 989 C C . PHE A 1 128 ? -15.68 22.359 6.711 1 36.38 128 PHE A C 1
ATOM 991 O O . PHE A 1 128 ? -16.672 22.828 6.156 1 36.38 128 PHE A O 1
ATOM 998 N N . LYS A 1 129 ? -15.695 22.797 8.078 1 29.92 129 LYS A N 1
ATOM 999 C CA . LYS A 1 129 ? -15.781 24.25 8.148 1 29.92 129 LYS A CA 1
ATOM 1000 C C . LYS A 1 129 ? -14.477 24.906 7.699 1 29.92 129 LYS A C 1
ATOM 1002 O O . LYS A 1 129 ? -13.398 24.359 7.934 1 29.92 129 LYS A O 1
ATOM 1007 N N . MET B 1 1 ? -14.359 14.375 -7.609 1 80.06 1 MET B N 1
ATOM 1008 C CA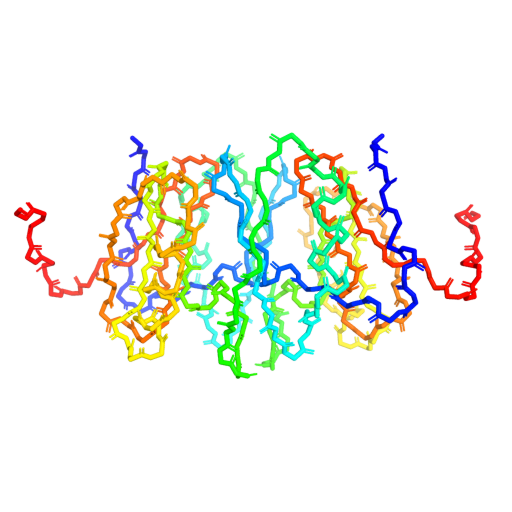 . MET B 1 1 ? -13.797 13.07 -7.289 1 80.06 1 MET B CA 1
ATOM 1009 C C . MET B 1 1 ? -14.867 12.148 -6.699 1 80.06 1 MET B C 1
ATOM 1011 O O . MET B 1 1 ? -15.57 12.531 -5.762 1 80.06 1 MET B O 1
ATOM 1015 N N . PRO B 1 2 ? -15.078 10.945 -7.293 1 89.38 2 PRO B N 1
ATOM 1016 C CA . PRO B 1 2 ? -16.062 10.023 -6.727 1 89.38 2 PRO B CA 1
ATOM 1017 C C . PRO B 1 2 ? -15.719 9.578 -5.309 1 89.38 2 PRO B C 1
ATOM 1019 O O . PRO B 1 2 ? -14.539 9.367 -4.992 1 89.38 2 PRO B O 1
ATOM 1022 N N . ILE B 1 3 ? -16.719 9.617 -4.488 1 89.31 3 ILE B N 1
ATOM 1023 C CA . ILE B 1 3 ? -16.578 9.18 -3.102 1 89.31 3 ILE B CA 1
ATOM 1024 C C . ILE B 1 3 ? -17.594 8.07 -2.809 1 89.31 3 ILE B C 1
ATOM 1026 O O . ILE B 1 3 ? -18.797 8.234 -3.062 1 89.31 3 ILE B O 1
ATOM 1030 N N . ILE B 1 4 ? -17.016 6.977 -2.328 1 91.69 4 ILE B N 1
ATOM 1031 C CA . ILE B 1 4 ? -17.875 5.848 -1.964 1 91.69 4 ILE B CA 1
ATOM 1032 C C . ILE B 1 4 ? -17.812 5.625 -0.454 1 91.69 4 ILE B C 1
ATOM 1034 O O . ILE B 1 4 ? -16.719 5.484 0.117 1 91.69 4 ILE B O 1
ATOM 1038 N N . GLU B 1 5 ? -18.984 5.582 0.147 1 91.75 5 GLU B N 1
ATOM 1039 C CA . GLU B 1 5 ? -19.078 5.316 1.578 1 91.75 5 GLU B CA 1
ATOM 1040 C C . GLU B 1 5 ? -19.391 3.844 1.848 1 91.75 5 GLU B C 1
ATOM 1042 O O . GLU B 1 5 ? -20.281 3.264 1.223 1 91.75 5 GLU B O 1
ATOM 1047 N N . MET B 1 6 ? -18.578 3.348 2.779 1 92.06 6 MET B N 1
ATOM 1048 C CA . MET B 1 6 ? -18.906 1.996 3.223 1 92.06 6 MET B CA 1
ATOM 1049 C C . MET B 1 6 ? -20.141 2.006 4.121 1 92.06 6 MET B C 1
ATOM 1051 O O . MET B 1 6 ? -20.062 2.441 5.273 1 92.06 6 MET B O 1
ATOM 1055 N N . SER B 1 7 ? -21.219 1.573 3.686 1 85.75 7 SER B N 1
ATOM 1056 C CA . SER B 1 7 ? -22.5 1.688 4.348 1 85.75 7 SER B CA 1
ATOM 1057 C C . SER B 1 7 ? -22.609 0.738 5.539 1 85.75 7 SER B C 1
ATOM 1059 O O . SER B 1 7 ? -23.297 1.029 6.516 1 85.75 7 SER B O 1
ATOM 1061 N N . ASP B 1 8 ? -21.938 -0.361 5.414 1 88.81 8 ASP B N 1
ATOM 1062 C CA . ASP B 1 8 ? -21.938 -1.317 6.52 1 88.81 8 ASP B CA 1
ATOM 1063 C C . ASP B 1 8 ? -21.109 -0.809 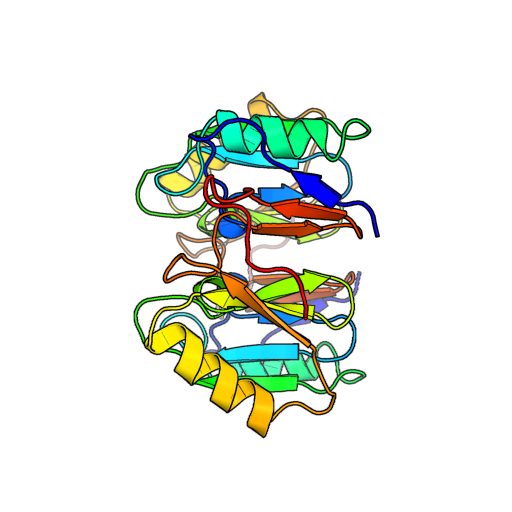7.688 1 88.81 8 ASP B C 1
ATOM 1065 O O . ASP B 1 8 ? -19.891 -0.63 7.555 1 88.81 8 ASP B O 1
ATOM 1069 N N . GLU B 1 9 ? -21.703 -0.641 8.844 1 87.38 9 GLU B N 1
ATOM 1070 C CA . GLU B 1 9 ? -21.047 -0.063 10.016 1 87.38 9 GLU B CA 1
ATOM 1071 C C . GLU B 1 9 ? -19.938 -0.973 10.531 1 87.38 9 GLU B C 1
ATOM 1073 O O . GLU B 1 9 ? -19.047 -0.527 11.266 1 87.38 9 GLU B O 1
ATOM 1078 N N . ASN B 1 10 ? -19.953 -2.172 10.094 1 91.62 10 ASN B N 1
ATOM 1079 C CA . ASN B 1 10 ? -18.953 -3.123 10.562 1 91.62 10 ASN B CA 1
ATOM 1080 C C . ASN B 1 10 ? -17.844 -3.307 9.547 1 91.62 10 ASN B C 1
ATOM 1082 O O . ASN B 1 10 ? -16.891 -4.066 9.789 1 91.62 10 ASN B O 1
ATOM 1086 N N . ALA B 1 11 ? -17.938 -2.619 8.484 1 95.81 11 ALA B N 1
ATOM 1087 C CA . ALA B 1 11 ? -16.938 -2.768 7.43 1 95.81 11 ALA B CA 1
ATOM 1088 C C . ALA B 1 11 ? -15.578 -2.256 7.891 1 95.81 11 ALA B C 1
ATOM 1090 O O . ALA B 1 11 ? -15.484 -1.2 8.516 1 95.81 11 ALA B O 1
ATOM 1091 N N . ARG B 1 12 ? -14.617 -3.041 7.688 1 96 12 ARG B N 1
ATOM 1092 C CA . ARG B 1 12 ? -13.219 -2.689 7.934 1 96 12 ARG B CA 1
ATOM 1093 C C . ARG B 1 12 ? -12.383 -2.877 6.676 1 96 12 ARG B C 1
ATOM 1095 O O . ARG B 1 12 ? -12.523 -3.881 5.973 1 96 12 ARG B O 1
ATOM 1102 N N . LEU B 1 13 ? -11.523 -1.908 6.41 1 96.94 13 LEU B N 1
ATOM 1103 C CA . LEU B 1 13 ? -10.711 -1.91 5.199 1 96.94 13 LEU B CA 1
ATOM 1104 C C . LEU B 1 13 ? -9.367 -1.24 5.449 1 96.94 13 LEU B C 1
ATOM 1106 O O . LEU B 1 13 ? -9.312 -0.119 5.961 1 96.94 13 LEU B O 1
ATOM 1110 N N . ASP B 1 14 ? -8.328 -1.97 5.148 1 96.62 14 ASP B N 1
ATOM 1111 C CA . ASP B 1 14 ? -6.973 -1.42 5.164 1 96.62 14 ASP B CA 1
ATOM 1112 C C . ASP B 1 14 ? -6.316 -1.541 3.791 1 96.62 14 ASP B C 1
ATOM 1114 O O . ASP B 1 14 ? -6.426 -2.578 3.133 1 96.62 14 ASP B O 1
ATOM 1118 N N . GLY B 1 15 ? -5.699 -0.478 3.33 1 96.81 15 GLY B N 1
ATOM 1119 C CA . GLY B 1 15 ? -5.086 -0.457 2.012 1 96.81 15 GLY B CA 1
ATOM 1120 C C . GLY B 1 15 ? -4.051 -1.55 1.816 1 96.81 15 GLY B C 1
ATOM 1121 O O . GLY B 1 15 ? -3.811 -1.99 0.69 1 96.81 15 GLY B O 1
ATOM 1122 N N . GLY B 1 16 ? -3.41 -2.037 2.885 1 96.94 16 GLY B N 1
ATOM 1123 C CA . GLY B 1 16 ? -2.422 -3.102 2.822 1 96.94 16 GLY B CA 1
ATOM 1124 C C . GLY B 1 16 ? -3.002 -4.43 2.373 1 96.94 16 GLY B C 1
ATOM 1125 O O . GLY B 1 16 ? -2.26 -5.352 2.027 1 96.94 16 GLY B O 1
ATOM 1126 N N . ASP B 1 17 ? -4.312 -4.465 2.336 1 98.06 17 ASP B N 1
ATOM 1127 C CA . ASP B 1 17 ? -4.992 -5.699 1.96 1 98.06 17 ASP B CA 1
ATOM 1128 C C . ASP B 1 17 ? -5.609 -5.586 0.569 1 98.06 17 ASP B C 1
ATOM 1130 O O . ASP B 1 17 ? -6.332 -6.48 0.128 1 98.06 17 ASP B O 1
ATOM 1134 N N . VAL B 1 18 ? -5.438 -4.496 -0.109 1 98.5 18 VAL B N 1
ATOM 1135 C CA . VAL B 1 18 ? -6.055 -4.293 -1.416 1 98.5 18 VAL B CA 1
ATOM 1136 C C . VAL B 1 18 ? -4.977 -4.281 -2.5 1 98.5 18 VAL B C 1
ATOM 1138 O O . VAL B 1 18 ? -4.121 -3.393 -2.523 1 98.5 18 VAL B O 1
ATOM 1141 N N . LEU B 1 19 ? -4.98 -5.27 -3.312 1 98.62 19 LEU B N 1
ATOM 1142 C CA . LEU B 1 19 ? -4.062 -5.375 -4.441 1 98.62 19 LEU B CA 1
ATOM 1143 C C . LEU B 1 19 ? -4.801 -5.215 -5.762 1 98.62 19 LEU B C 1
ATOM 1145 O O . LEU B 1 19 ? -5.641 -6.051 -6.113 1 98.62 19 LEU B O 1
ATOM 1149 N N . PHE B 1 20 ? -4.586 -4.148 -6.465 1 98.31 20 PHE B N 1
ATOM 1150 C CA . PHE B 1 20 ? -5.117 -3.928 -7.801 1 98.31 20 PHE B CA 1
ATOM 1151 C C . PHE B 1 20 ? -4.082 -4.277 -8.859 1 98.31 20 PHE B C 1
ATOM 1153 O O . PHE B 1 20 ? -2.975 -3.74 -8.859 1 98.31 20 PHE B O 1
ATOM 1160 N N . THR B 1 21 ? -4.398 -5.047 -9.836 1 97.88 21 THR B N 1
ATOM 1161 C CA . THR B 1 21 ? -3.441 -5.523 -10.828 1 97.88 21 THR B CA 1
ATOM 1162 C C . THR B 1 21 ? -3.535 -4.703 -12.109 1 97.88 21 THR B C 1
ATOM 1164 O O . THR B 1 21 ? -2.74 -4.895 -13.031 1 97.88 21 THR B O 1
ATOM 1167 N N . GLY B 1 22 ? -4.473 -3.814 -12.164 1 96.62 22 GLY B N 1
ATOM 1168 C CA . GLY B 1 22 ? -4.836 -3.137 -13.398 1 96.62 22 GLY B CA 1
ATOM 1169 C C . GLY B 1 22 ? -6.008 -3.783 -14.117 1 96.62 22 GLY B C 1
ATOM 1170 O O . GLY B 1 22 ? -6.629 -3.168 -14.984 1 96.62 22 GLY B O 1
ATOM 1171 N N . ARG B 1 23 ? -6.344 -5.039 -13.672 1 97.62 23 ARG B N 1
ATOM 1172 C CA . ARG B 1 23 ? -7.41 -5.777 -14.344 1 97.62 23 ARG B CA 1
ATOM 1173 C C . ARG B 1 23 ? -8.453 -6.258 -13.344 1 97.62 23 ARG B C 1
ATOM 1175 O O . ARG B 1 23 ? -9.609 -6.473 -13.703 1 97.62 23 ARG B O 1
ATOM 1182 N N . GLU B 1 24 ? -8.055 -6.48 -12.164 1 98.81 24 GLU B N 1
ATOM 1183 C CA . GLU B 1 24 ? -8.945 -6.938 -11.109 1 98.81 24 GLU B CA 1
ATOM 1184 C C . GLU B 1 24 ? -8.391 -6.605 -9.727 1 98.81 24 GLU B C 1
ATOM 1186 O O . GLU B 1 24 ? -7.227 -6.211 -9.602 1 98.81 24 GLU B O 1
ATOM 1191 N N . PHE B 1 25 ? -9.227 -6.754 -8.703 1 98.81 25 PHE B N 1
ATOM 1192 C CA . PHE B 1 25 ? -8.859 -6.535 -7.312 1 98.81 25 PHE B CA 1
ATOM 1193 C C . PHE B 1 25 ? -8.773 -7.863 -6.562 1 98.81 25 PHE B C 1
ATOM 1195 O O . PHE B 1 25 ? -9.648 -8.719 -6.707 1 98.81 25 PHE B O 1
ATOM 1202 N N . PHE B 1 26 ? -7.715 -8.055 -5.832 1 98.88 26 PHE B N 1
ATOM 1203 C CA . PHE B 1 26 ? -7.672 -9.008 -4.73 1 98.88 26 PHE B CA 1
ATOM 1204 C C . PHE B 1 26 ? -7.734 -8.281 -3.391 1 98.88 26 PHE B C 1
ATOM 1206 O O . PHE B 1 26 ? -6.992 -7.328 -3.158 1 98.88 26 PHE B O 1
ATOM 1213 N N . VAL B 1 27 ? -8.656 -8.695 -2.531 1 98.88 27 VAL B N 1
ATOM 1214 C CA . VAL B 1 27 ? -8.789 -8.078 -1.215 1 98.88 27 VAL B CA 1
ATOM 1215 C C . VAL B 1 27 ? -8.516 -9.117 -0.129 1 98.88 27 VAL B C 1
ATOM 1217 O O . VAL B 1 27 ? -9.281 -10.07 0.027 1 98.88 27 VAL B O 1
ATOM 1220 N N . GLY B 1 28 ? -7.449 -8.93 0.582 1 98.81 28 GLY B N 1
ATOM 1221 C CA . GLY B 1 28 ? -7.117 -9.828 1.674 1 98.81 28 GLY B CA 1
ATOM 1222 C C . GLY B 1 28 ? -8.078 -9.734 2.844 1 98.81 28 GLY B C 1
ATOM 1223 O O . GLY B 1 28 ? -8.336 -8.633 3.352 1 98.81 28 GLY B O 1
ATOM 1224 N N . ILE B 1 29 ? -8.625 -10.836 3.268 1 98.69 29 ILE B N 1
ATOM 1225 C CA . ILE B 1 29 ? -9.391 -10.914 4.508 1 98.69 29 ILE B CA 1
ATOM 1226 C C . ILE B 1 29 ? -8.445 -11.188 5.68 1 98.69 29 ILE B C 1
ATOM 1228 O O . ILE B 1 29 ? -7.887 -12.281 5.789 1 98.69 29 ILE B O 1
ATOM 1232 N N . SER B 1 30 ? -8.25 -10.188 6.504 1 97.69 30 SER B N 1
ATOM 1233 C CA . SER B 1 30 ? -7.285 -10.188 7.598 1 97.69 30 SER B CA 1
ATOM 1234 C C . SER B 1 30 ? -7.883 -9.602 8.867 1 97.69 30 SER B C 1
ATOM 1236 O O . SER B 1 30 ? -9.102 -9.461 8.984 1 97.69 30 SER B O 1
ATOM 1238 N N . TYR B 1 31 ? -7.059 -9.391 9.82 1 95.25 31 TYR B N 1
ATOM 1239 C CA . TYR B 1 31 ? -7.488 -8.719 11.047 1 95.25 31 TYR B CA 1
ATOM 1240 C C . TYR B 1 31 ? -8.031 -7.328 10.742 1 95.25 31 TYR B C 1
ATOM 1242 O O . TYR B 1 31 ? -8.984 -6.871 11.375 1 95.25 31 TYR B O 1
ATOM 1250 N N . TRP B 1 32 ? -7.52 -6.684 9.742 1 95.38 32 TRP B N 1
ATOM 1251 C CA . TRP B 1 32 ? -7.785 -5.27 9.484 1 95.38 32 TRP B CA 1
ATOM 1252 C C . TRP B 1 32 ? -8.875 -5.105 8.43 1 95.38 32 TRP B C 1
ATOM 1254 O O . TRP B 1 32 ? -9.516 -4.059 8.352 1 95.38 32 TRP B O 1
ATOM 1264 N N . THR B 1 33 ? -9.055 -6.055 7.586 1 97.31 33 THR B N 1
ATOM 1265 C CA . THR B 1 33 ? -10.023 -6.027 6.504 1 97.31 33 THR B CA 1
ATOM 1266 C C . THR B 1 33 ? -10.977 -7.219 6.594 1 97.31 33 THR B C 1
ATOM 1268 O O . THR B 1 33 ? -10.531 -8.359 6.762 1 97.31 33 THR B O 1
ATOM 1271 N N . ASN B 1 34 ? -12.258 -6.914 6.559 1 97.75 34 ASN B N 1
ATOM 1272 C CA . ASN B 1 34 ? -13.227 -8.008 6.59 1 97.75 34 ASN B CA 1
ATOM 1273 C C . ASN B 1 34 ? -14.008 -8.094 5.285 1 97.75 34 ASN B C 1
ATOM 1275 O O . ASN B 1 34 ? -13.742 -7.348 4.344 1 97.75 34 ASN B O 1
ATOM 1279 N N . GLU B 1 35 ? -14.961 -9.039 5.184 1 97.94 35 GLU B N 1
ATOM 1280 C CA . GLU B 1 35 ? -15.734 -9.289 3.973 1 97.94 35 GLU B CA 1
ATOM 1281 C C . GLU B 1 35 ? -16.547 -8.062 3.576 1 97.94 35 GLU B C 1
ATOM 1283 O O . GLU B 1 35 ? -16.703 -7.77 2.389 1 97.94 35 GLU B O 1
ATOM 1288 N N . ALA B 1 36 ? -17.062 -7.371 4.586 1 97.06 36 ALA B N 1
ATOM 1289 C CA . ALA B 1 36 ? -17.828 -6.152 4.305 1 97.06 36 ALA B CA 1
ATOM 1290 C C . ALA B 1 36 ? -16.938 -5.105 3.629 1 97.06 36 ALA B C 1
ATOM 1292 O O . ALA B 1 36 ? -17.391 -4.41 2.713 1 97.06 36 ALA B O 1
ATOM 1293 N N . GLY B 1 37 ? -15.695 -4.992 4.07 1 97.5 37 GLY B N 1
ATOM 1294 C CA . GLY B 1 37 ? -14.742 -4.117 3.396 1 97.5 37 GLY B CA 1
ATOM 1295 C C . GLY B 1 37 ? -14.492 -4.508 1.954 1 97.5 37 GLY B C 1
ATOM 1296 O O . GLY B 1 37 ? -14.461 -3.652 1.069 1 97.5 37 GLY B O 1
ATOM 1297 N N . ALA B 1 38 ? -14.352 -5.812 1.764 1 98.25 38 ALA B N 1
ATOM 1298 C CA . ALA B 1 38 ? -14.148 -6.312 0.406 1 98.25 38 ALA B CA 1
ATOM 1299 C C . ALA B 1 38 ? -15.344 -5.984 -0.483 1 98.25 38 ALA B C 1
ATOM 1301 O O . ALA B 1 38 ? -15.172 -5.586 -1.639 1 98.25 38 ALA B O 1
ATOM 1302 N N . ARG B 1 39 ? -16.469 -6.078 0.01 1 97.25 39 ARG B N 1
ATOM 1303 C CA . ARG B 1 39 ? -17.688 -5.758 -0.74 1 97.25 39 ARG B CA 1
ATOM 1304 C C . ARG B 1 39 ? -17.734 -4.277 -1.098 1 97.25 39 ARG B C 1
ATOM 1306 O O . ARG B 1 39 ? -18.172 -3.908 -2.186 1 97.25 39 ARG B O 1
ATOM 1313 N N . ALA B 1 40 ? -17.297 -3.482 -0.206 1 96.5 40 ALA B N 1
ATOM 1314 C CA . ALA B 1 40 ? -17.266 -2.045 -0.467 1 96.5 40 ALA B CA 1
ATOM 1315 C C . ALA B 1 40 ? -16.328 -1.715 -1.624 1 96.5 40 ALA B C 1
ATOM 1317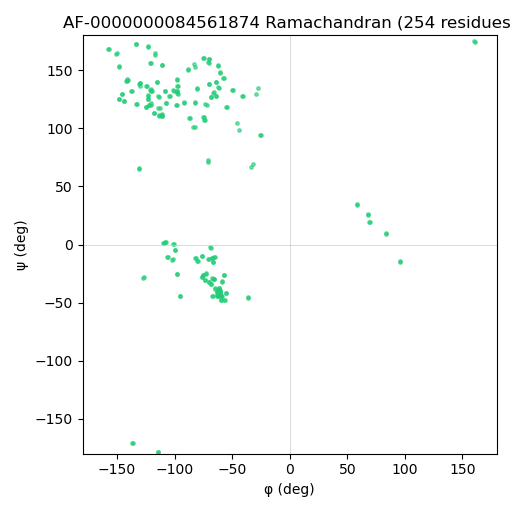 O O . ALA B 1 40 ? -16.641 -0.869 -2.465 1 96.5 40 ALA B O 1
ATOM 1318 N N . VAL B 1 41 ? -15.18 -2.365 -1.687 1 97.88 41 VAL B N 1
ATOM 1319 C CA . VAL B 1 41 ? -14.242 -2.168 -2.791 1 97.88 41 VAL B CA 1
ATOM 1320 C C . VAL B 1 41 ? -14.898 -2.592 -4.105 1 97.88 41 VAL B C 1
ATOM 1322 O O . VAL B 1 41 ? -14.844 -1.862 -5.098 1 97.88 41 VAL B O 1
ATOM 1325 N N . ALA B 1 42 ? -15.562 -3.727 -4.051 1 97.88 42 ALA B N 1
ATOM 1326 C CA . ALA B 1 42 ? -16.234 -4.219 -5.246 1 97.88 42 ALA B CA 1
ATOM 1327 C C . ALA B 1 42 ? -17.297 -3.23 -5.719 1 97.88 42 ALA B C 1
ATOM 1329 O O . ALA B 1 42 ? -17.438 -2.977 -6.918 1 97.88 42 ALA B O 1
ATOM 1330 N N . ALA B 1 43 ? -17.984 -2.662 -4.785 1 96.06 43 ALA B N 1
ATOM 1331 C CA . ALA B 1 43 ? -19.047 -1.724 -5.113 1 96.06 43 ALA B CA 1
ATOM 1332 C C . ALA B 1 43 ? -18.484 -0.422 -5.68 1 96.06 43 ALA B C 1
ATOM 1334 O O . ALA B 1 43 ? -19.109 0.207 -6.543 1 96.06 43 ALA B O 1
ATOM 1335 N N . ALA B 1 44 ? -17.344 -0.071 -5.223 1 96.12 44 ALA B N 1
ATOM 1336 C CA . ALA B 1 44 ? -16.719 1.181 -5.641 1 96.12 44 ALA B CA 1
ATOM 1337 C C . ALA B 1 44 ? -16.141 1.059 -7.047 1 96.12 44 ALA B C 1
ATOM 1339 O O . ALA B 1 44 ? -16.016 2.055 -7.762 1 96.12 44 ALA B O 1
ATOM 1340 N N . PHE B 1 45 ? -15.781 -0.162 -7.453 1 97.38 45 PHE B N 1
ATOM 1341 C CA . PHE B 1 45 ? -15.156 -0.404 -8.75 1 97.38 45 PHE B CA 1
ATOM 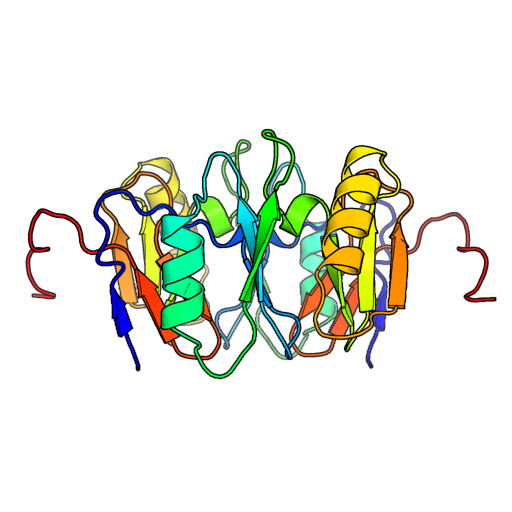1342 C C . PHE B 1 45 ? -15.859 -1.541 -9.484 1 97.38 45 PHE B C 1
ATOM 1344 O O . PHE B 1 45 ? -15.242 -2.57 -9.773 1 97.38 45 PHE B O 1
ATOM 1351 N N . PRO B 1 46 ? -17.094 -1.337 -9.844 1 97.25 46 PRO B N 1
ATOM 1352 C CA . PRO B 1 46 ? -17.891 -2.434 -10.398 1 97.25 46 PRO B CA 1
ATOM 1353 C C . PRO B 1 46 ? -17.391 -2.891 -11.773 1 97.25 46 PRO B C 1
ATOM 1355 O O . PRO B 1 46 ? -17.797 -3.951 -12.258 1 97.25 46 PRO B O 1
ATOM 1358 N N . GLU B 1 47 ? -16.516 -2.135 -12.375 1 97.75 47 GLU B N 1
ATOM 1359 C CA . GLU B 1 47 ? -16.016 -2.469 -13.703 1 97.75 47 GLU B CA 1
ATOM 1360 C C . GLU B 1 47 ? -14.898 -3.514 -13.633 1 97.75 47 GLU B C 1
ATOM 1362 O O . GLU B 1 47 ? -14.523 -4.098 -14.648 1 97.75 47 GLU B O 1
ATOM 1367 N N . TYR B 1 48 ? -14.375 -3.801 -12.469 1 98.5 48 TYR B N 1
ATOM 1368 C CA . TYR B 1 48 ? -13.32 -4.785 -12.266 1 98.5 48 TYR B CA 1
ATOM 1369 C C . TYR B 1 48 ? -13.82 -5.953 -11.422 1 98.5 48 TYR B C 1
ATOM 1371 O O . TYR B 1 48 ? -14.539 -5.754 -10.445 1 98.5 48 TYR B O 1
ATOM 1379 N N . PRO B 1 49 ? -13.406 -7.156 -11.805 1 98.75 49 PRO B N 1
ATOM 1380 C CA . PRO B 1 49 ? -13.594 -8.234 -10.828 1 98.75 49 PRO B CA 1
ATOM 1381 C C . PRO B 1 49 ? -12.914 -7.953 -9.492 1 98.75 49 PRO B C 1
ATOM 1383 O O . PRO B 1 49 ? -11.844 -7.34 -9.461 1 98.75 49 PRO B O 1
ATOM 1386 N N . CYS B 1 50 ? -13.523 -8.336 -8.438 1 98.81 50 CYS B N 1
ATOM 1387 C CA . CYS B 1 50 ? -12.984 -8.18 -7.094 1 98.81 50 CYS B CA 1
ATOM 1388 C C . CYS B 1 50 ? -13.117 -9.469 -6.297 1 98.81 50 CYS B C 1
ATOM 1390 O O . CYS B 1 50 ? -14.227 -9.977 -6.102 1 98.81 50 CYS B O 1
ATOM 1392 N N . THR B 1 51 ? -11.992 -10.039 -5.82 1 98.81 51 THR B N 1
ATOM 1393 C CA . THR B 1 51 ? -11.977 -11.344 -5.176 1 98.81 51 THR B CA 1
ATOM 1394 C C . THR B 1 51 ? -11.406 -11.242 -3.766 1 98.81 51 THR B C 1
ATOM 1396 O O . THR B 1 51 ? -10.258 -10.828 -3.584 1 98.81 51 THR B O 1
ATOM 1399 N N . PRO B 1 52 ? -12.156 -11.609 -2.746 1 98.81 52 PRO B N 1
ATOM 1400 C CA . PRO B 1 52 ? -11.578 -11.734 -1.408 1 98.81 52 PRO B CA 1
ATOM 1401 C C . PRO B 1 52 ? -10.633 -12.922 -1.287 1 98.81 52 PRO B C 1
ATOM 1403 O O . PRO B 1 52 ? -10.891 -13.984 -1.863 1 98.81 52 PRO B O 1
ATOM 1406 N N . ILE B 1 53 ? -9.484 -12.758 -0.615 1 98.81 53 ILE B N 1
ATOM 1407 C CA . ILE B 1 53 ? -8.477 -13.797 -0.396 1 98.81 53 ILE B CA 1
ATOM 1408 C C . ILE B 1 53 ? -8.203 -13.938 1.099 1 98.81 53 ILE B C 1
ATOM 1410 O O . ILE B 1 53 ? -7.766 -12.984 1.749 1 98.81 53 ILE B O 1
ATOM 1414 N N . LYS B 1 54 ? -8.453 -15.023 1.65 1 97.88 54 LYS B N 1
ATOM 1415 C CA . LYS B 1 54 ? -8.062 -15.242 3.041 1 97.88 54 LYS B CA 1
ATOM 1416 C C . LYS B 1 54 ? -6.543 -15.203 3.199 1 97.88 54 LYS B C 1
ATOM 1418 O O . LYS B 1 54 ? -5.824 -15.883 2.463 1 97.88 54 LYS B O 1
ATOM 1423 N N . VAL B 1 55 ? -6.039 -14.398 4.113 1 97.06 55 VAL B N 1
ATOM 1424 C CA . VAL B 1 55 ? -4.602 -14.32 4.344 1 97.06 55 VAL B CA 1
ATOM 1425 C C . VAL B 1 55 ? -4.297 -14.68 5.797 1 97.06 55 VAL B C 1
ATOM 1427 O O . VAL B 1 55 ? -5.148 -14.523 6.676 1 97.06 55 VAL B O 1
ATOM 1430 N N . PRO B 1 56 ? -3.125 -15.117 6.086 1 94.38 56 PRO B N 1
ATOM 1431 C CA . PRO B 1 56 ? -2.754 -15.406 7.473 1 94.38 56 PRO B CA 1
ATOM 1432 C C . PRO B 1 56 ? -2.848 -14.18 8.375 1 94.38 56 PRO B C 1
ATOM 1434 O O . PRO B 1 56 ? -2.674 -13.047 7.906 1 94.38 56 PRO B O 1
ATOM 1437 N N . GLU B 1 57 ? -3.166 -14.336 9.633 1 85.75 57 GLU B N 1
ATOM 1438 C CA . GLU B 1 57 ? -3.607 -13.289 10.555 1 85.75 57 GLU B CA 1
ATOM 1439 C C . GLU B 1 57 ? -2.475 -12.32 10.883 1 85.75 57 GLU B C 1
ATOM 1441 O O . GLU B 1 57 ? -2.721 -11.188 11.289 1 85.75 57 GLU B O 1
ATOM 1446 N N . GLN B 1 58 ? -1.347 -12.461 10.445 1 89.69 58 GLN B N 1
ATOM 1447 C CA . GLN B 1 58 ? -0.238 -11.688 11 1 89.69 58 GLN B CA 1
ATOM 1448 C C . GLN B 1 58 ? 0.125 -10.523 10.086 1 89.69 58 GLN B C 1
ATOM 1450 O O . GLN B 1 58 ? 0.836 -9.602 10.492 1 89.69 58 GLN B O 1
ATOM 1455 N N . LYS B 1 59 ? -0.422 -10.602 8.875 1 94.19 59 LYS B N 1
ATOM 1456 C CA . LYS B 1 59 ? 0.057 -9.586 7.941 1 94.19 59 LYS B CA 1
ATOM 1457 C C . LYS B 1 59 ? -1.021 -9.227 6.922 1 94.19 59 LYS B C 1
ATOM 1459 O O . LYS B 1 59 ? -2.033 -9.922 6.809 1 94.19 59 LYS B O 1
ATOM 1464 N N . HIS B 1 60 ? -0.835 -8.164 6.266 1 97.25 60 HIS B N 1
ATOM 1465 C CA . HIS B 1 60 ? -1.669 -7.75 5.145 1 97.25 60 HIS B CA 1
ATOM 1466 C C . HIS B 1 60 ? -1.363 -8.57 3.896 1 97.25 60 HIS B C 1
ATOM 1468 O O . HIS B 1 60 ? -0.283 -9.148 3.779 1 97.25 60 HIS B O 1
ATOM 1474 N N . LEU B 1 61 ? -2.242 -8.594 2.969 1 98.31 61 LEU B N 1
ATOM 1475 C CA . LEU B 1 61 ? -2.084 -9.312 1.71 1 98.31 61 LEU B CA 1
ATOM 1476 C C . LEU B 1 61 ? -0.809 -8.883 0.994 1 98.31 61 LEU B C 1
ATOM 1478 O O . LEU B 1 61 ? -0.025 -9.719 0.55 1 98.31 61 LEU B O 1
ATOM 1482 N N . LYS B 1 62 ? -0.535 -7.602 0.998 1 97.94 62 LYS B N 1
ATOM 1483 C CA . LYS B 1 62 ? 0.556 -7.066 0.187 1 97.94 62 LYS B CA 1
ATOM 1484 C C . LYS B 1 62 ? 1.91 -7.371 0.819 1 97.94 62 LYS B C 1
ATOM 1486 O O . LYS B 1 62 ? 2.951 -7.203 0.18 1 97.94 62 LYS B O 1
ATOM 1491 N N . SER B 1 63 ? 1.853 -7.855 2.047 1 96.12 63 SER B N 1
ATOM 1492 C CA . SER B 1 63 ? 3.092 -8.352 2.641 1 96.12 63 SER B CA 1
ATOM 1493 C C . SER B 1 63 ? 3.514 -9.672 2.016 1 96.12 63 SER B C 1
ATOM 1495 O O . SER B 1 63 ? 4.699 -10.008 1.996 1 96.12 63 SER B O 1
ATOM 1497 N N . TYR B 1 64 ? 2.596 -10.414 1.478 1 97.62 64 TYR B N 1
ATOM 1498 C CA . TYR B 1 64 ? 2.871 -11.719 0.899 1 97.62 64 TYR B CA 1
ATOM 1499 C C . TYR B 1 64 ? 3.09 -11.617 -0.605 1 97.62 64 TYR B C 1
ATOM 1501 O O . TYR B 1 64 ? 3.977 -12.273 -1.156 1 97.62 64 TYR B O 1
ATOM 1509 N N . ILE B 1 65 ? 2.232 -10.844 -1.27 1 98.25 65 ILE B N 1
ATOM 1510 C CA . ILE B 1 65 ? 2.234 -10.766 -2.727 1 98.25 65 ILE B CA 1
ATOM 1511 C C . ILE B 1 65 ? 2.064 -9.312 -3.164 1 98.25 65 ILE B C 1
ATOM 1513 O O . ILE B 1 65 ? 1.215 -8.594 -2.633 1 98.25 65 ILE B O 1
ATOM 1517 N N . THR B 1 66 ? 2.869 -8.82 -4.078 1 98.19 66 THR B N 1
ATOM 1518 C CA . THR B 1 66 ? 2.738 -7.5 -4.691 1 98.19 66 THR B CA 1
ATOM 1519 C C . THR B 1 66 ? 2.898 -7.594 -6.207 1 98.19 66 THR B C 1
ATOM 1521 O O . THR B 1 66 ? 3.168 -8.672 -6.742 1 98.19 66 THR B O 1
ATOM 1524 N N . MET B 1 67 ? 2.654 -6.539 -6.844 1 97.75 67 MET B N 1
ATOM 1525 C CA . MET B 1 67 ? 2.902 -6.488 -8.281 1 97.75 67 MET B CA 1
ATOM 1526 C C . MET B 1 67 ? 4.383 -6.25 -8.57 1 97.75 67 MET B C 1
ATOM 1528 O O . MET B 1 67 ? 5.027 -5.445 -7.898 1 97.75 67 MET B O 1
ATOM 1532 N N . GLY B 1 68 ? 4.914 -7.016 -9.492 1 96.62 68 GLY B N 1
ATOM 1533 C CA . GLY B 1 68 ? 6.266 -6.801 -9.977 1 96.62 68 GLY B CA 1
ATOM 1534 C C . GLY B 1 68 ? 6.316 -6.27 -11.391 1 96.62 68 GLY B C 1
ATOM 1535 O O . GLY B 1 68 ? 7.395 -6.164 -11.984 1 96.62 68 GLY B O 1
ATOM 1536 N N . GLY B 1 69 ? 5.254 -6.031 -12.023 1 95.62 69 GLY B N 1
ATOM 1537 C CA . GLY B 1 69 ? 5.047 -5.574 -13.383 1 95.62 69 GLY B CA 1
ATOM 1538 C C . GLY B 1 69 ? 3.654 -5.867 -13.906 1 95.62 69 GLY B C 1
ATOM 1539 O O . GLY B 1 69 ? 2.82 -6.422 -13.188 1 95.62 69 GLY B O 1
ATOM 1540 N N . PRO B 1 70 ? 3.455 -5.309 -15.195 1 94.81 70 PRO B N 1
ATOM 1541 C CA . PRO B 1 70 ? 2.18 -5.711 -15.797 1 94.81 70 PRO B CA 1
ATOM 1542 C C . PRO B 1 70 ? 2.014 -7.227 -15.867 1 94.81 70 PRO B C 1
ATOM 1544 O O . PRO B 1 70 ? 2.867 -7.918 -16.422 1 94.81 70 PRO B O 1
ATOM 1547 N N . ASP B 1 71 ? 1.026 -7.871 -15.227 1 96.62 71 ASP B N 1
ATOM 1548 C CA . ASP B 1 71 ? 0.656 -9.281 -15.219 1 96.62 71 ASP B CA 1
ATOM 1549 C C . ASP B 1 71 ? 1.709 -10.125 -14.5 1 96.62 71 ASP B C 1
ATOM 1551 O O . ASP B 1 71 ? 1.873 -11.312 -14.797 1 96.62 71 ASP B O 1
ATOM 1555 N N . LEU B 1 72 ? 2.518 -9.523 -13.711 1 97.31 72 LEU B N 1
ATOM 1556 C CA . LEU B 1 72 ? 3.557 -10.211 -12.953 1 97.31 72 LEU B CA 1
ATOM 1557 C C . LEU B 1 72 ? 3.365 -10.008 -11.453 1 97.31 72 LEU B C 1
ATOM 1559 O O . LEU B 1 72 ? 3.344 -8.867 -10.977 1 97.31 72 LEU B O 1
ATOM 1563 N N . LEU B 1 73 ? 3.197 -11.086 -10.734 1 98.19 73 LEU B N 1
ATOM 1564 C CA . LEU B 1 73 ? 3.127 -11.055 -9.273 1 98.19 73 LEU B CA 1
ATOM 1565 C C . LEU B 1 73 ? 4.48 -11.398 -8.656 1 98.19 73 LEU B C 1
ATOM 1567 O O . LEU B 1 73 ? 5.16 -12.32 -9.117 1 98.19 73 LEU B O 1
ATOM 1571 N N . CYS B 1 74 ? 4.914 -10.703 -7.672 1 97.69 74 CYS B N 1
ATOM 1572 C CA . CYS B 1 74 ? 6.062 -11.023 -6.836 1 97.69 74 CYS B CA 1
ATOM 1573 C C . CYS B 1 74 ? 5.625 -11.648 -5.516 1 97.69 74 CYS B C 1
ATOM 1575 O O . CYS B 1 74 ? 4.727 -11.125 -4.852 1 97.69 74 CYS B O 1
ATOM 1577 N N . VAL B 1 75 ? 6.258 -12.727 -5.172 1 98.12 75 VAL B N 1
ATOM 1578 C CA . VAL B 1 75 ? 5.816 -13.477 -4 1 98.12 75 VAL B CA 1
ATOM 1579 C C . VAL B 1 75 ? 7.031 -13.992 -3.23 1 98.12 75 VAL B C 1
ATOM 1581 O O . VAL B 1 75 ? 8.031 -14.391 -3.832 1 98.12 75 VAL B O 1
ATOM 1584 N N . GLY B 1 76 ? 6.949 -13.977 -1.899 1 96.44 76 GLY B N 1
ATOM 1585 C CA . GLY B 1 76 ? 8 -14.562 -1.083 1 96.44 76 GLY B CA 1
ATOM 1586 C C . GLY B 1 76 ? 8.047 -16.078 -1.168 1 96.44 76 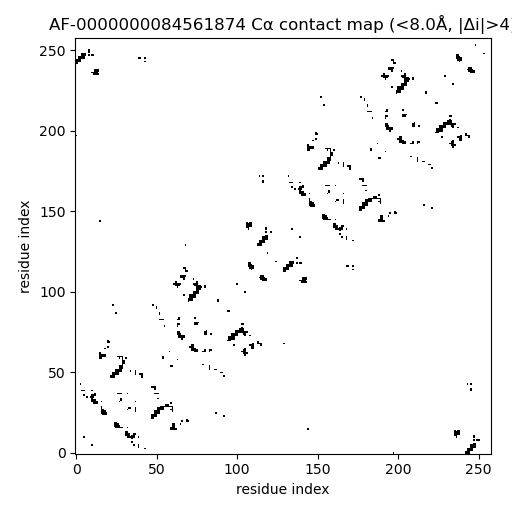GLY B C 1
ATOM 1587 O O . GLY B 1 76 ? 7.035 -16.719 -1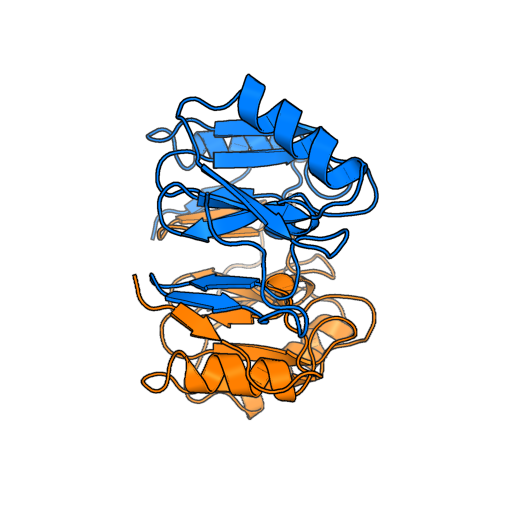.46 1 96.44 76 GLY B O 1
ATOM 1588 N N . VAL B 1 77 ? 9.203 -16.547 -0.802 1 96.94 77 VAL B N 1
ATOM 1589 C CA . VAL B 1 77 ? 9.438 -17.984 -0.895 1 96.94 77 VAL B CA 1
ATOM 1590 C C . VAL B 1 77 ? 8.805 -18.688 0.302 1 96.94 77 VAL B C 1
ATOM 1592 O O . VAL B 1 77 ? 8.617 -19.906 0.285 1 96.94 77 VAL B O 1
ATOM 1595 N N . GLY B 1 78 ? 8.445 -18.016 1.279 1 96.38 78 GLY B N 1
ATOM 1596 C CA . GLY B 1 78 ? 7.922 -18.609 2.5 1 96.38 78 GLY B CA 1
ATOM 1597 C C . GLY B 1 78 ? 6.637 -19.391 2.281 1 96.38 78 GLY B C 1
ATOM 1598 O O . GLY B 1 78 ? 5.863 -19.078 1.374 1 96.38 78 GLY B O 1
ATOM 1599 N N . LYS B 1 79 ? 6.406 -20.312 3.111 1 97.31 79 LYS B N 1
ATOM 1600 C CA . LYS B 1 79 ? 5.262 -21.203 2.994 1 97.31 79 LYS B CA 1
ATOM 1601 C C . LYS B 1 79 ? 3.951 -20.422 2.963 1 97.31 79 LYS B C 1
ATOM 1603 O O . LYS B 1 79 ? 3.086 -20.688 2.125 1 97.31 79 LYS B O 1
ATOM 1608 N N . GLU B 1 80 ? 3.797 -19.531 3.832 1 97.5 80 GLU B N 1
ATOM 1609 C CA . GLU B 1 80 ? 2.562 -18.75 3.898 1 97.5 80 GLU B CA 1
ATOM 1610 C C . GLU B 1 80 ? 2.34 -17.953 2.611 1 97.5 80 GLU B C 1
ATOM 1612 O O . GLU B 1 80 ? 1.226 -17.922 2.084 1 97.5 80 GLU B O 1
ATOM 1617 N N . SER B 1 81 ? 3.389 -17.359 2.125 1 97.94 81 SER B N 1
ATOM 1618 C CA . SER B 1 81 ? 3.295 -16.609 0.879 1 97.94 81 SER B CA 1
ATOM 1619 C C . SER B 1 81 ? 2.859 -17.516 -0.276 1 97.94 81 SER B C 1
ATOM 1621 O O . SER B 1 81 ? 2.002 -17.125 -1.075 1 97.94 81 SER B O 1
ATOM 1623 N N . GLN B 1 82 ? 3.414 -18.688 -0.322 1 98.31 82 GLN B N 1
ATOM 1624 C CA . GLN B 1 82 ? 3.102 -19.625 -1.396 1 98.31 82 GLN B CA 1
ATOM 1625 C C . GLN B 1 82 ? 1.664 -20.125 -1.287 1 98.31 82 GLN B C 1
ATOM 1627 O O . GLN B 1 82 ? 0.999 -20.344 -2.303 1 98.31 82 GLN B O 1
ATOM 1632 N N . GLU B 1 83 ? 1.214 -20.266 -0.151 1 98.19 83 GLU B N 1
ATOM 1633 C CA . GLU B 1 83 ? -0.175 -20.672 0.042 1 98.19 83 GLU B CA 1
ATOM 1634 C C . GLU B 1 83 ? -1.138 -19.578 -0.418 1 98.19 83 GLU B C 1
ATOM 1636 O O . GLU B 1 83 ? -2.146 -19.875 -1.067 1 98.19 83 GLU B O 1
ATOM 1641 N N . VAL B 1 84 ? -0.843 -18.375 -0.059 1 98.5 84 VAL B N 1
ATOM 1642 C CA . VAL B 1 84 ? -1.664 -17.25 -0.5 1 98.5 84 VAL B CA 1
ATOM 1643 C C . VAL B 1 84 ? -1.657 -17.172 -2.025 1 98.5 84 VAL B C 1
ATOM 1645 O O . VAL B 1 84 ? -2.701 -16.953 -2.646 1 98.5 84 VAL B O 1
ATOM 1648 N N . LEU B 1 85 ? -0.536 -17.406 -2.637 1 98.69 85 LEU B N 1
ATOM 1649 C CA . LEU B 1 85 ? -0.421 -17.406 -4.09 1 98.69 85 LEU B CA 1
ATOM 1650 C C . LEU B 1 85 ? -1.33 -18.453 -4.715 1 98.69 85 LEU B C 1
ATOM 1652 O O . LEU B 1 85 ? -2.049 -18.172 -5.676 1 98.69 85 LEU B O 1
ATOM 1656 N N . LYS B 1 86 ? -1.283 -19.594 -4.199 1 98.44 86 LYS B N 1
ATOM 1657 C CA . LYS B 1 86 ? -2.115 -20.688 -4.723 1 98.44 86 LYS B CA 1
ATOM 1658 C C . LYS B 1 86 ? -3.596 -20.312 -4.66 1 98.44 86 LYS B C 1
ATOM 1660 O O . LYS B 1 86 ? -4.344 -20.562 -5.605 1 98.44 86 LYS B O 1
ATOM 1665 N N . ARG B 1 87 ? -3.992 -19.75 -3.545 1 98.56 87 ARG B N 1
ATOM 1666 C CA . ARG B 1 87 ? -5.375 -19.312 -3.414 1 98.56 87 ARG B CA 1
ATOM 1667 C C . ARG B 1 87 ? -5.715 -18.25 -4.461 1 98.56 87 ARG B C 1
ATOM 1669 O O . ARG B 1 87 ? -6.777 -18.297 -5.082 1 98.56 87 ARG B O 1
ATOM 1676 N N . MET B 1 88 ? -4.855 -17.344 -4.66 1 98.69 88 MET B N 1
ATOM 1677 C CA . MET B 1 88 ? -5.066 -16.281 -5.641 1 98.69 88 MET B CA 1
ATOM 1678 C C . MET B 1 88 ? -5.164 -16.844 -7.051 1 98.69 88 MET B C 1
ATOM 1680 O O . MET B 1 88 ? -6.027 -16.438 -7.828 1 98.69 88 MET B O 1
ATOM 1684 N N . GLU B 1 89 ? -4.285 -17.75 -7.348 1 98.25 89 GLU B N 1
ATOM 1685 C CA . GLU B 1 89 ? -4.277 -18.375 -8.672 1 98.25 89 GLU B CA 1
ATOM 1686 C C . GLU B 1 89 ? -5.582 -19.125 -8.945 1 98.25 89 GLU B C 1
ATOM 1688 O O . GLU B 1 89 ? -6.105 -19.078 -10.055 1 98.25 89 GLU B O 1
ATOM 1693 N N . ARG B 1 90 ? -6.02 -19.734 -7.957 1 98.12 90 ARG B N 1
ATOM 1694 C CA . ARG B 1 90 ? -7.246 -20.516 -8.086 1 98.12 90 ARG B CA 1
ATOM 1695 C C . ARG B 1 90 ? -8.445 -19.609 -8.344 1 98.12 90 ARG B C 1
ATOM 1697 O O . ARG B 1 90 ? -9.359 -19.984 -9.094 1 98.12 90 ARG B O 1
ATOM 1704 N N . GLU B 1 91 ? -8.398 -18.391 -7.836 1 98.12 91 GLU B N 1
ATOM 1705 C CA . GLU B 1 91 ? -9.578 -17.531 -7.848 1 98.12 91 GLU B CA 1
ATOM 1706 C C . GLU B 1 91 ? -9.445 -16.422 -8.898 1 98.12 91 GLU B C 1
ATOM 1708 O O . GLU B 1 91 ? -10.43 -15.758 -9.234 1 98.12 91 GLU B O 1
ATOM 1713 N N . ALA B 1 92 ? -8.305 -16.266 -9.43 1 98.38 92 ALA B N 1
ATOM 1714 C CA . ALA B 1 92 ? -8.016 -15.172 -10.352 1 98.38 92 ALA B CA 1
ATOM 1715 C C . ALA B 1 92 ? -8.859 -15.289 -11.617 1 98.38 92 ALA B C 1
ATOM 1717 O O . ALA B 1 92 ? -9.109 -16.406 -12.102 1 98.38 92 ALA B O 1
ATOM 1718 N N . THR B 1 93 ? -9.336 -14.164 -12.094 1 98.31 93 THR B N 1
ATOM 1719 C CA . THR B 1 93 ? -10.047 -14.086 -13.367 1 98.31 93 THR B CA 1
ATOM 1720 C C . THR B 1 93 ? -9.078 -14.164 -14.531 1 98.31 93 THR B C 1
ATOM 1722 O O . THR B 1 93 ? -9.43 -14.648 -15.609 1 98.31 93 THR B O 1
ATOM 1725 N N . PHE B 1 94 ? -7.848 -13.734 -14.359 1 98.31 94 PHE B N 1
ATOM 1726 C CA . PHE B 1 94 ? -6.816 -13.688 -15.391 1 98.31 94 PHE B CA 1
ATOM 1727 C C . PHE B 1 94 ? -5.59 -14.484 -14.961 1 98.31 94 PHE B C 1
ATOM 1729 O O . PHE B 1 94 ? -5.492 -14.914 -13.812 1 98.31 94 PHE B O 1
ATOM 1736 N N . SER B 1 95 ? -4.699 -14.641 -15.938 1 97.81 95 SER B N 1
ATOM 1737 C CA . SER B 1 95 ? -3.455 -15.352 -15.68 1 97.81 95 SER B CA 1
ATOM 1738 C C . SER B 1 95 ? -2.309 -14.391 -15.398 1 97.81 95 SER B C 1
ATOM 1740 O O . SER B 1 95 ? -2.188 -13.359 -16.062 1 97.81 95 SER B O 1
ATOM 1742 N N . TYR B 1 96 ? -1.45 -14.836 -14.422 1 98.19 96 TYR B N 1
ATOM 1743 C CA . TYR B 1 96 ? -0.304 -14.016 -14.039 1 98.19 96 TYR B CA 1
ATOM 1744 C C . TYR B 1 96 ? 0.979 -14.844 -14.047 1 98.19 96 TYR B C 1
ATOM 1746 O O . TYR B 1 96 ? 0.972 -16.016 -13.664 1 98.19 96 TYR B O 1
ATOM 1754 N N . GLN B 1 97 ? 2.021 -14.227 -14.547 1 97.94 97 GLN B N 1
ATOM 1755 C CA . GLN B 1 97 ? 3.34 -14.758 -14.211 1 97.94 97 GLN B CA 1
ATOM 1756 C C . GLN B 1 97 ? 3.688 -14.5 -12.75 1 97.94 97 GLN B C 1
ATOM 1758 O O . GLN B 1 97 ? 3.098 -13.625 -12.117 1 97.94 97 GLN B O 1
ATOM 1763 N N . THR B 1 98 ? 4.586 -15.328 -12.266 1 97.94 98 THR B N 1
ATOM 1764 C CA . THR B 1 98 ? 4.98 -15.164 -10.875 1 97.94 98 THR B CA 1
ATOM 1765 C C . THR B 1 98 ? 6.504 -15.133 -10.742 1 97.94 98 THR B C 1
ATOM 1767 O O . THR B 1 98 ? 7.207 -15.844 -11.461 1 97.94 98 THR B O 1
ATOM 1770 N N . LEU B 1 99 ? 7.008 -14.281 -9.984 1 95.44 99 LEU B N 1
ATOM 1771 C CA . LEU B 1 99 ? 8.398 -14.242 -9.562 1 95.44 99 LEU B CA 1
ATOM 1772 C C . LEU B 1 99 ? 8.523 -14.516 -8.07 1 95.44 99 LEU B C 1
ATOM 1774 O O . LEU B 1 99 ? 8.055 -13.719 -7.25 1 95.44 99 LEU B O 1
ATOM 1778 N N . THR B 1 100 ? 9.172 -15.562 -7.664 1 96.44 100 THR B N 1
ATOM 1779 C CA . THR B 1 100 ? 9.375 -15.898 -6.258 1 96.44 100 THR B CA 1
A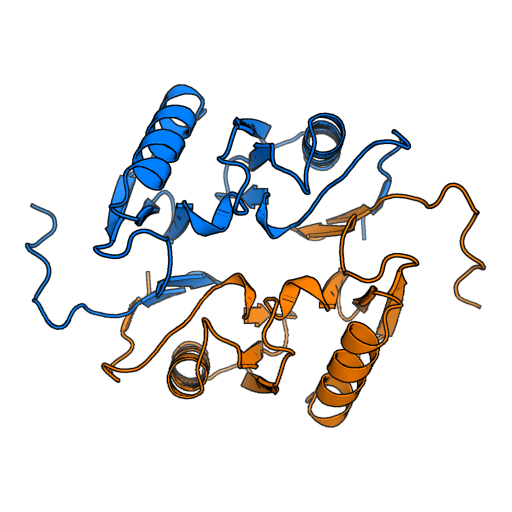TOM 1780 C C . THR B 1 100 ? 10.68 -15.297 -5.746 1 96.44 100 THR B C 1
ATOM 1782 O O . THR B 1 100 ? 11.75 -15.562 -6.293 1 96.44 100 THR B O 1
ATOM 1785 N N . LEU B 1 101 ? 10.57 -14.484 -4.73 1 94.12 101 LEU B N 1
ATOM 1786 C CA . LEU B 1 101 ? 11.727 -13.844 -4.109 1 94.12 101 LEU B CA 1
ATOM 1787 C C . LEU B 1 101 ? 12.312 -14.727 -3.014 1 94.12 101 LEU B C 1
ATOM 1789 O O . LEU B 1 101 ? 11.586 -15.461 -2.348 1 94.12 101 LEU B O 1
ATOM 1793 N N . PRO B 1 102 ? 13.562 -14.609 -2.797 1 91.88 102 PRO B N 1
ATOM 1794 C CA . PRO B 1 102 ? 14.195 -15.469 -1.792 1 91.88 102 PRO B CA 1
ATOM 1795 C C . PRO B 1 102 ? 13.797 -15.094 -0.365 1 91.88 102 PRO B C 1
ATOM 1797 O O . PRO B 1 102 ? 13.969 -15.898 0.555 1 91.88 102 PRO B O 1
ATOM 1800 N N . GLU B 1 103 ? 13.172 -13.953 -0.161 1 91.38 103 GLU B N 1
ATOM 1801 C CA . GLU B 1 103 ? 12.641 -13.555 1.139 1 91.38 103 GLU B CA 1
ATOM 1802 C C . GLU B 1 103 ? 11.266 -14.164 1.388 1 91.38 103 GLU B C 1
ATOM 1804 O O . GLU B 1 103 ? 10.523 -14.445 0.443 1 91.38 103 GLU B O 1
ATOM 1809 N N . ASP B 1 104 ? 10.906 -14.32 2.695 1 91.5 104 ASP B N 1
ATOM 1810 C CA . ASP B 1 104 ? 9.617 -14.906 3.043 1 91.5 104 ASP B CA 1
ATOM 1811 C C . ASP B 1 104 ? 8.469 -13.984 2.639 1 91.5 104 ASP B C 1
ATOM 1813 O O . ASP B 1 104 ? 7.371 -14.445 2.326 1 91.5 104 ASP B O 1
ATOM 1817 N N . GLU B 1 105 ? 8.773 -12.68 2.633 1 92.19 105 GLU B N 1
ATOM 1818 C CA . GLU B 1 105 ? 7.777 -11.664 2.291 1 92.19 105 GLU B CA 1
ATOM 1819 C C . GLU B 1 105 ? 8.102 -11 0.959 1 92.19 105 GLU B C 1
ATOM 1821 O O . GLU B 1 105 ? 9.25 -11.031 0.504 1 92.19 105 GLU B O 1
ATOM 1826 N N . ALA B 1 106 ? 6.973 -10.516 0.385 1 93.31 106 ALA B N 1
ATOM 1827 C CA . ALA B 1 106 ? 7.18 -9.703 -0.814 1 93.31 106 ALA B CA 1
ATOM 1828 C C . ALA B 1 106 ? 7.793 -8.352 -0.465 1 93.31 106 ALA B C 1
ATOM 1830 O O . ALA B 1 106 ? 7.109 -7.328 -0.498 1 93.31 106 ALA B O 1
ATOM 1831 N N . ALA B 1 107 ? 9.055 -8.375 -0.08 1 92.62 107 ALA B N 1
ATOM 1832 C CA . ALA B 1 107 ? 9.82 -7.184 0.281 1 92.62 107 ALA B CA 1
ATOM 1833 C C . ALA B 1 107 ? 10.992 -6.973 -0.678 1 92.62 107 ALA B C 1
ATOM 1835 O O . ALA B 1 107 ? 11.242 -7.805 -1.554 1 92.62 107 ALA B O 1
ATOM 1836 N N . ASN B 1 108 ? 11.539 -5.816 -0.651 1 93.88 108 ASN B N 1
ATOM 1837 C CA . ASN B 1 108 ? 12.672 -5.441 -1.49 1 93.88 108 ASN B CA 1
ATOM 1838 C C . ASN B 1 108 ? 12.281 -5.379 -2.963 1 93.88 108 ASN B C 1
ATOM 1840 O O . ASN B 1 108 ? 13.094 -5.66 -3.84 1 93.88 108 ASN B O 1
ATOM 1844 N N . VAL B 1 109 ? 10.992 -5.137 -3.174 1 94.81 109 VAL B N 1
ATOM 1845 C CA . VAL B 1 109 ? 10.438 -4.922 -4.504 1 94.81 109 VAL B CA 1
ATOM 1846 C C . VAL B 1 109 ? 9.375 -3.832 -4.453 1 94.81 109 VAL B C 1
ATOM 1848 O O . VAL B 1 109 ? 8.57 -3.781 -3.512 1 94.81 109 VAL B O 1
ATOM 1851 N N . LEU B 1 110 ? 9.32 -2.98 -5.438 1 96.56 110 LEU B N 1
ATOM 1852 C CA . LEU B 1 110 ? 8.312 -1.939 -5.598 1 96.56 110 LEU B CA 1
ATOM 1853 C C . LEU B 1 110 ? 7.965 -1.738 -7.066 1 96.56 110 LEU B C 1
ATOM 1855 O O . LEU B 1 110 ? 8.859 -1.583 -7.906 1 96.56 110 LEU B O 1
ATOM 1859 N N . PHE B 1 111 ? 6.762 -1.865 -7.34 1 96.94 111 PHE B N 1
ATOM 1860 C CA . PHE B 1 111 ? 6.285 -1.544 -8.68 1 96.94 111 PHE B CA 1
ATOM 1861 C C . PHE B 1 111 ? 5.355 -0.335 -8.648 1 96.94 111 PHE B C 1
ATOM 1863 O O . PHE B 1 111 ? 4.266 -0.398 -8.078 1 96.94 111 PHE B O 1
ATOM 1870 N N . LEU B 1 112 ? 5.742 0.763 -9.172 1 94.62 112 LEU B N 1
ATOM 1871 C CA . LEU B 1 112 ? 5.012 2.025 -9.148 1 94.62 112 LEU B CA 1
ATOM 1872 C C . LEU B 1 112 ? 5.246 2.809 -10.438 1 94.62 112 LEU B C 1
ATOM 1874 O O . LEU B 1 112 ? 6.383 2.904 -10.914 1 94.62 112 LEU B O 1
ATOM 1878 N N . ASN B 1 113 ? 4.176 3.26 -11.062 1 91.25 113 ASN B N 1
ATOM 1879 C CA . ASN B 1 113 ? 4.238 4.121 -12.234 1 91.25 113 ASN B CA 1
ATOM 1880 C C . ASN B 1 113 ? 5.02 3.463 -13.367 1 91.25 113 ASN B C 1
ATOM 1882 O O . ASN B 1 113 ? 5.879 4.094 -13.984 1 91.25 113 ASN B O 1
ATOM 1886 N N . GLY B 1 114 ? 4.859 2.111 -13.43 1 93.12 114 GLY B N 1
ATOM 1887 C CA . GLY B 1 114 ? 5.438 1.382 -14.547 1 93.12 114 GLY B CA 1
ATOM 1888 C C . GLY B 1 114 ? 6.902 1.047 -14.352 1 93.12 114 GLY B C 1
ATOM 1889 O O . GLY B 1 114 ? 7.586 0.643 -15.297 1 93.12 114 GLY B O 1
ATOM 1890 N N . THR B 1 115 ? 7.434 1.263 -13.164 1 94.94 115 THR B N 1
ATOM 1891 C CA . THR B 1 115 ? 8.836 1.011 -12.867 1 94.94 115 THR B CA 1
ATOM 1892 C C . THR B 1 115 ? 8.977 -0.021 -11.75 1 94.94 115 THR B C 1
ATOM 1894 O O . THR B 1 115 ? 8.289 0.059 -10.734 1 94.94 115 THR B O 1
ATOM 1897 N N . LEU B 1 116 ? 9.812 -0.979 -11.977 1 95.31 116 LEU B N 1
ATOM 1898 C CA . LEU B 1 116 ? 10.133 -1.981 -10.969 1 95.31 116 LEU B CA 1
ATOM 1899 C C . LEU B 1 116 ? 11.438 -1.644 -10.25 1 95.31 116 LEU B C 1
ATOM 1901 O O . LEU B 1 116 ? 12.477 -1.479 -10.898 1 95.31 116 LEU B O 1
ATOM 1905 N N . VAL B 1 117 ? 11.367 -1.46 -8.953 1 95.62 117 VAL B N 1
ATOM 1906 C CA . VAL B 1 117 ? 12.531 -1.278 -8.102 1 95.62 117 VAL B CA 1
ATOM 1907 C C . VAL B 1 117 ? 12.766 -2.535 -7.262 1 95.62 117 VAL B C 1
ATOM 1909 O O . VAL B 1 117 ? 11.867 -2.982 -6.543 1 95.62 117 VAL B O 1
ATOM 1912 N N . HIS B 1 118 ? 13.945 -3.139 -7.402 1 94.5 118 HIS B N 1
ATOM 1913 C CA . HIS B 1 118 ? 14.133 -4.387 -6.672 1 94.5 118 HIS B CA 1
ATOM 1914 C C . HIS B 1 118 ? 15.594 -4.57 -6.266 1 94.5 118 HIS B C 1
ATOM 1916 O O . HIS B 1 118 ? 16.484 -3.959 -6.852 1 94.5 118 HIS B O 1
ATOM 1922 N N . ARG B 1 119 ? 15.672 -5.324 -5.156 1 89.44 119 ARG B N 1
ATOM 1923 C CA . ARG B 1 119 ? 17.016 -5.684 -4.73 1 89.44 119 ARG B CA 1
ATOM 1924 C C . ARG B 1 119 ? 17.531 -6.895 -5.5 1 89.44 119 ARG B C 1
ATOM 1926 O O . ARG B 1 119 ? 16.797 -7.871 -5.688 1 89.44 119 ARG B O 1
ATOM 1933 N N . THR B 1 120 ? 18.641 -6.734 -6.184 1 73.25 120 THR B N 1
ATOM 1934 C CA . THR B 1 120 ? 19.266 -7.898 -6.82 1 73.25 120 THR B CA 1
ATOM 1935 C C . THR B 1 120 ? 19.953 -8.781 -5.781 1 73.25 120 THR B C 1
ATOM 1937 O O . THR B 1 120 ? 20.766 -8.297 -4.988 1 73.25 120 THR B O 1
ATOM 1940 N N . PRO B 1 121 ? 19.422 -9.992 -5.496 1 61.41 121 PRO B N 1
ATOM 1941 C CA . PRO B 1 121 ? 20.188 -10.828 -4.578 1 61.41 121 PRO B CA 1
ATOM 1942 C C . PRO B 1 121 ? 21.656 -10.945 -4.977 1 61.41 121 PRO B C 1
ATOM 1944 O O . PRO B 1 121 ? 22 -10.805 -6.152 1 61.41 121 PRO B O 1
ATOM 1947 N N . GLU B 1 122 ? 22.5 -10.75 -3.906 1 56.06 122 GLU B N 1
ATOM 1948 C CA . GLU B 1 122 ? 23.891 -11.031 -4.234 1 56.06 122 GLU B CA 1
ATOM 1949 C C . GLU B 1 122 ? 24.016 -12.203 -5.199 1 56.06 122 GLU B C 1
ATOM 1951 O O . GLU B 1 122 ? 24.922 -12.25 -6.023 1 56.06 122 GLU B O 1
ATOM 1956 N N . GLU B 1 123 ? 23.25 -13.258 -4.859 1 50.72 123 GLU B N 1
ATOM 1957 C CA . GLU B 1 123 ? 23.375 -14.469 -5.664 1 50.72 123 GLU B CA 1
ATOM 1958 C C . GLU B 1 123 ? 22.5 -14.391 -6.918 1 50.72 123 GLU B C 1
ATOM 1960 O O . GLU B 1 123 ? 21.359 -13.945 -6.859 1 50.72 123 GLU B O 1
ATOM 1965 N N . THR B 1 124 ? 23.141 -14.07 -8.109 1 46.69 124 THR B N 1
ATOM 1966 C CA . THR B 1 124 ? 22.594 -13.984 -9.461 1 46.69 124 THR B CA 1
ATOM 1967 C C . THR B 1 124 ? 21.359 -14.875 -9.609 1 46.69 124 THR B C 1
ATOM 1969 O O . THR B 1 124 ? 21.453 -16.094 -9.438 1 46.69 124 THR B O 1
ATOM 1972 N N . PRO B 1 125 ? 20.125 -14.391 -9.438 1 43.03 125 PRO B N 1
ATOM 1973 C CA . PRO B 1 125 ? 19.016 -15.312 -9.695 1 43.03 125 PRO B CA 1
ATOM 1974 C C . PRO B 1 125 ? 19.234 -16.172 -10.938 1 43.03 125 PRO B C 1
ATOM 1976 O O . PRO B 1 125 ? 19.953 -15.766 -11.859 1 43.03 125 PRO B O 1
ATOM 1979 N N . LEU B 1 126 ? 19.094 -17.531 -10.812 1 39.47 126 LEU B N 1
ATOM 1980 C CA . LEU B 1 126 ? 18.844 -18.453 -11.922 1 39.47 126 LEU B CA 1
ATOM 1981 C C . LEU B 1 126 ? 17.781 -17.906 -12.859 1 39.47 126 LEU B C 1
ATOM 1983 O O . LEU B 1 126 ? 16.688 -17.516 -12.414 1 39.47 126 LEU B O 1
ATOM 1987 N N . SER B 1 127 ? 18.125 -17.281 -14 1 35.19 127 SER B N 1
ATOM 1988 C CA . SER B 1 127 ? 17.406 -16.734 -15.141 1 35.19 127 SER B CA 1
ATOM 1989 C C . SER B 1 127 ? 16.078 -17.453 -15.359 1 35.19 127 SER B C 1
ATOM 1991 O O . SER B 1 127 ? 15.914 -18.594 -14.945 1 35.19 127 SER B O 1
ATOM 1993 N N . PHE B 1 128 ? 14.945 -16.594 -15.609 1 35.66 128 PHE B N 1
ATOM 1994 C CA . PHE B 1 128 ? 13.711 -17 -16.266 1 35.66 128 PHE B CA 1
ATOM 1995 C C . PHE B 1 128 ? 13.992 -18.047 -17.344 1 35.66 128 PHE B C 1
ATOM 1997 O O . PHE B 1 128 ? 14.688 -17.766 -18.328 1 35.66 128 PHE B O 1
ATOM 2004 N N . LYS B 1 129 ? 14.453 -19.297 -16.859 1 29.41 129 LYS B N 1
ATOM 2005 C CA . LYS B 1 129 ? 14.391 -20.281 -17.922 1 29.41 129 LYS B CA 1
ATOM 2006 C C . LYS B 1 129 ? 12.945 -20.641 -18.266 1 29.41 129 LYS B C 1
ATOM 2008 O O . LYS B 1 129 ? 12.086 -20.688 -17.375 1 29.41 129 LYS B O 1
#

Foldseek 3Di:
DDDFDLPDPPAFDDPLQWADLVAAIEGEDEPRGHPSPQVSVCVVCVVHHGHYFYADHPGHLQFAWHAQARQEIEGEPAPRSVVSVVRCCVPPPDHGHYDYDPHNTSPQWDDDPGDIGGDCPPPHPPDPD/DDDFDLPDPPFFDDPLQWADLVAAIEGEDEPRGHPSPQVSVCVVCVVHHGHYFYADHPGHLQFAWHAQARLEIEGEPAPRSVVSVVRCCVPPPDHGHYDYDPHNTSPQWDDDPGDIGGDQPPPHPPDPD

pLDDT: mean 92.2, std 13.91, range [29.41, 98.88]

Nearest PDB structures (foldseek):
  3p8p-assembly2_B  TM=8.786E-01  e=2.395E-13  Homo sapiens
  7ulv-assembly2_B  TM=8.884E-01  e=5.920E-13  Homo sapiens
  2ci1-assembly1_A  TM=8.870E-01  e=1.059E-12  Bos taurus
  2ci4-assembly1_A  TM=8.819E-01  e=1.372E-12  Bos taurus
  3i4a-assembly1_A  TM=8.847E-01  e=6.904E-12  Homo sapiens

Radius of gyration: 17.69 Å; Cα contacts (8 Å, |Δi|>4): 568; chains: 2; bounding box: 46×46×37 Å

Organism: Dendroctonus ponderosae (NCBI:txid77166)

InterPro domains:
  IPR033199 Dimethylarginine dimethylaminohydrolase-like [PTHR12737] (3-127)

Secondary structure (DSSP, 8-state):
--EEEE--TT----GGGEEE-SS-EEEEESSS--HHHHHHHHHH-TTS-EEEEE--TTS-HHHHEEEEETTEEEEESSHHHHHHHHHHHHH-SS--EEEEESSSSS-SEEEETTEEEEE--SS------/--EEEE--TT----GGGEEE-SS-EEEEESSS--HHHHHHHHHH-TTS-EEEEE--TTS-HHHHEEEEETTEEEEESSHHHHHHHHHHHHH-SS--EEEEESSSSS-SEEEETTEEEEE--SS------

Solvent-accessible surface area (backbone atoms only — not comparable to full-atom values): 14030 Å² total; per-residue (Å²): 121,59,74,39,68,38,80,53,90,80,44,26,33,35,60,53,19,55,47,72,69,88,67,37,36,42,26,25,35,34,85,59,15,38,71,56,25,43,50,42,53,33,66,69,39,72,90,34,58,60,43,75,37,77,42,64,74,87,48,44,38,41,45,26,42,40,58,54,48,91,57,25,36,27,26,8,59,27,68,67,22,47,52,44,46,52,54,46,63,73,68,45,92,68,84,63,48,75,44,76,38,94,42,51,39,34,52,35,43,40,53,58,96,72,30,28,39,30,58,63,59,90,64,71,74,82,68,95,118,123,58,73,38,68,38,81,54,89,79,44,26,32,36,58,54,17,57,46,72,68,89,68,37,36,41,26,24,36,34,85,59,14,38,69,58,24,43,49,41,53,32,67,69,40,71,91,33,58,62,43,78,37,77,42,63,74,86,48,44,37,42,47,24,42,38,58,56,49,92,55,25,35,27,26,9,59,27,68,67,22,48,51,44,47,52,54,46,62,73,66,46,91,68,83,65,48,75,44,76,37,93,42,50,39,32,51,40,44,40,53,56,96,70,32,29,40,31,57,64,60,90,64,72,74,84,68,94,118

Sequence (258 aa):
MPIIEMSDENARLDGGDVLFTGREFFVGISYWTNEAGARAVAAAFPEYPCTPIKVPEQKHLKSYITMGGPDLLCVGVGKESQEVLKRMEREATFSYQTLTLPEDEAANVLFLNGTLVHRTPEETPLSFKMPIIEMSDENARLDGGDVLFTGREFFVGISYWTNEAGARAVAAAFPEYPCTPIKVPEQKHLKSYITMGGPDLLCVGVGKESQEVLKRMEREATFSYQTLTLPEDEAANVLFLNGTLVHRTPEETPLSFK